Protein AF-A0A9D1DCJ6-F1 (afdb_monomer)

Nearest PDB structures (foldseek):
  7ek2-assembly1_A  TM=2.571E-01  e=1.426E+00  Malus domestica
  7ek3-assembly1_A  TM=2.585E-01  e=1.910E+00  Malus domestica

Secondary structure (DSSP, 8-state):
-----------------HHHHHHHHHHHHHHHHHHHHH-THHHHHHHHHHHHHHHHHTHHHHHHHHHHTTT-SSHHHHHHHHHHHHHHHHHHHHHHS-TTS---HHHHHHHHHHHHHHHHHHHHHHHHHHHHHTT-SS--HHHHHHHHHHHHHHHHHHHHHHHHHHHHHHHHHHHHS----------------------

Radius of gyration: 28.06 Å; Cα contacts (8 Å, |Δi|>4): 130; chains: 1; bounding box: 45×51×103 Å

Mean predicted aligned error: 12.62 Å

Foldseek 3Di:
DDDDDPPPPPDPPPPDDVVVVVVVVVVVVLVVLVVCLVPVLVVLLVLLLVLLCLLVVLLVLLVVLCVVQVVDPQSVVLNVLLNVLSVLLNVLSCQQDDPPDHGDVVSVVVSLVSLVSNLVSLVSNLVRSCVSCVPDPDDDPSSVVSNVSSVVSNVSSVVSVVSVVCSVPVSVVSNPDDSDDPPPPPPVPDDPPPPDPDD

Solvent-accessible surface area (backbone atoms only — not comparable to full-atom values): 11561 Å² total; per-residue (Å²): 141,79,87,83,82,79,80,77,79,76,74,77,79,78,77,90,41,73,67,57,51,54,52,50,50,53,51,49,52,52,52,49,53,54,50,39,58,76,37,59,68,54,56,31,50,50,41,47,51,51,30,34,48,56,53,60,73,42,41,65,35,42,51,50,45,42,66,76,46,73,85,51,89,52,41,62,57,27,51,52,50,36,54,54,36,42,54,47,31,54,55,26,48,55,60,15,59,40,90,97,52,76,68,36,62,69,37,42,52,50,24,52,52,36,50,52,51,34,46,50,29,45,50,52,34,50,57,53,52,52,61,70,50,68,84,52,91,72,86,58,78,42,50,62,52,33,53,52,48,45,53,50,39,45,50,36,50,50,52,25,50,50,43,57,73,41,44,74,59,54,44,59,55,47,65,70,57,85,80,72,77,83,68,77,74,82,72,78,88,63,84,82,80,81,79,75,91,76,135

Structure (mmCIF, N/CA/C/O backbone):
data_AF-A0A9D1DCJ6-F1
#
_entry.id   AF-A0A9D1DCJ6-F1
#
loop_
_atom_site.group_PDB
_atom_site.id
_atom_site.type_symbol
_atom_site.label_atom_id
_atom_site.label_alt_id
_atom_site.label_comp_id
_atom_site.label_asym_id
_atom_site.label_entity_id
_atom_site.label_seq_id
_atom_site.pdbx_PDB_ins_code
_atom_site.Cartn_x
_atom_site.Cartn_y
_atom_site.Cartn_z
_atom_site.occupancy
_atom_site.B_iso_or_equiv
_atom_site.auth_seq_id
_atom_site.auth_comp_id
_atom_site.auth_asym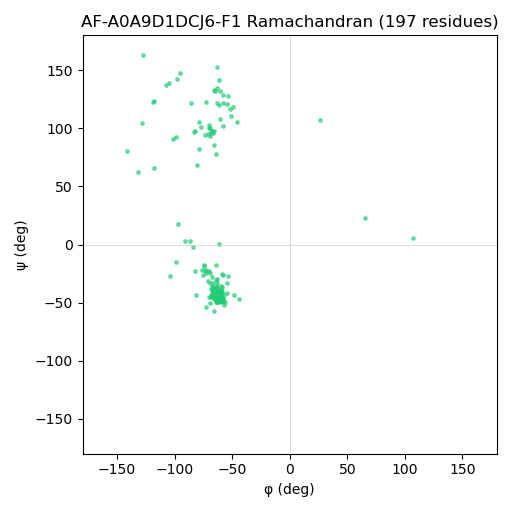_id
_atom_site.auth_atom_id
_atom_site.pdbx_PDB_model_num
ATOM 1 N N . MET A 1 1 ? 0.761 36.809 65.120 1.00 41.28 1 MET A N 1
ATOM 2 C CA . MET A 1 1 ? 1.089 36.575 63.700 1.00 41.28 1 MET A CA 1
ATOM 3 C C . MET A 1 1 ? 2.011 35.374 63.672 1.00 41.28 1 MET A C 1
ATOM 5 O O . MET A 1 1 ? 3.130 35.498 64.142 1.00 41.28 1 MET A O 1
ATOM 9 N N . SER A 1 2 ? 1.505 34.210 63.272 1.00 42.28 2 SER A N 1
ATOM 10 C CA . SER A 1 2 ? 2.273 32.966 63.168 1.00 42.28 2 SER A CA 1
ATOM 11 C C . SER A 1 2 ? 2.247 32.522 61.711 1.00 42.28 2 SER A C 1
ATOM 13 O O . SER A 1 2 ? 1.173 32.399 61.120 1.00 42.28 2 SER A O 1
ATOM 15 N N . GLU A 1 3 ? 3.436 32.382 61.142 1.00 43.59 3 GLU A N 1
ATOM 16 C CA . GLU A 1 3 ? 3.695 32.020 59.753 1.00 43.59 3 GLU A CA 1
ATOM 17 C C . GLU A 1 3 ? 3.223 30.588 59.480 1.00 43.59 3 GLU A C 1
ATOM 19 O O . GLU A 1 3 ? 3.458 29.676 60.269 1.00 43.59 3 GLU A O 1
ATOM 24 N N . ASN A 1 4 ? 2.504 30.407 58.373 1.00 48.50 4 ASN A N 1
ATOM 25 C CA . ASN A 1 4 ? 1.999 29.119 57.921 1.00 48.50 4 ASN A CA 1
ATOM 26 C C . ASN A 1 4 ? 2.968 28.615 56.841 1.00 48.50 4 ASN A C 1
ATOM 28 O O . ASN A 1 4 ? 2.864 29.002 55.674 1.00 48.50 4 ASN A O 1
ATOM 32 N N . GLU A 1 5 ? 3.962 27.826 57.245 1.00 49.97 5 GLU A N 1
ATOM 33 C CA . GLU A 1 5 ? 4.912 27.200 56.328 1.00 49.97 5 GLU A CA 1
ATOM 34 C C . GLU A 1 5 ? 4.198 26.114 55.512 1.00 49.97 5 GLU A C 1
ATOM 36 O O . GLU A 1 5 ? 3.910 25.014 55.979 1.00 49.97 5 GLU A O 1
ATOM 41 N N . ASN A 1 6 ? 3.889 26.442 54.259 1.00 49.47 6 ASN A N 1
ATOM 42 C CA . ASN A 1 6 ? 3.443 25.478 53.264 1.00 49.47 6 ASN A CA 1
ATOM 43 C C . ASN A 1 6 ? 4.642 24.596 52.883 1.00 49.47 6 ASN A C 1
ATOM 45 O O . ASN A 1 6 ? 5.454 24.960 52.031 1.00 49.47 6 ASN A O 1
ATOM 49 N N . ILE A 1 7 ? 4.759 23.438 53.531 1.00 53.25 7 ILE A N 1
ATOM 50 C CA . ILE A 1 7 ? 5.720 22.397 53.164 1.00 53.25 7 ILE A CA 1
ATOM 51 C C . ILE A 1 7 ? 5.287 21.833 51.806 1.00 53.25 7 ILE A C 1
ATOM 53 O O . ILE A 1 7 ? 4.399 20.985 51.706 1.00 53.25 7 ILE A O 1
ATOM 57 N N . VAL A 1 8 ? 5.912 22.325 50.738 1.00 55.31 8 VAL A N 1
ATOM 58 C CA . VAL A 1 8 ? 5.861 21.697 49.418 1.00 55.31 8 VAL A CA 1
ATOM 59 C C . VAL A 1 8 ? 6.658 20.400 49.521 1.00 55.31 8 VAL A C 1
ATOM 61 O O . VAL A 1 8 ? 7.886 20.404 49.516 1.00 55.31 8 VAL A O 1
ATOM 64 N N . ILE A 1 9 ? 5.950 19.281 49.667 1.00 57.53 9 ILE A N 1
ATOM 65 C CA . ILE A 1 9 ? 6.537 17.947 49.549 1.00 57.53 9 ILE A CA 1
ATOM 66 C C . ILE A 1 9 ? 6.900 17.764 48.072 1.00 57.53 9 ILE A C 1
ATOM 68 O O . ILE A 1 9 ? 6.058 17.390 47.255 1.00 57.53 9 ILE A O 1
ATOM 72 N N . ASP A 1 10 ? 8.146 18.076 47.721 1.00 54.53 10 ASP A N 1
ATOM 73 C CA . ASP A 1 10 ? 8.719 17.740 46.421 1.00 54.53 10 ASP A CA 1
ATOM 74 C C . ASP A 1 10 ? 8.692 16.212 46.263 1.00 54.53 10 ASP A C 1
ATOM 76 O O . ASP A 1 10 ? 9.432 15.480 46.928 1.00 54.53 10 ASP A O 1
ATOM 80 N N . GLU A 1 11 ? 7.812 15.704 45.394 1.00 57.59 11 GLU A N 1
ATOM 81 C CA . GLU A 1 11 ? 7.797 14.282 45.064 1.00 57.59 11 GLU A CA 1
ATOM 82 C C . GLU A 1 11 ? 9.178 13.877 44.518 1.00 57.59 11 GLU A C 1
ATOM 84 O O . GLU A 1 11 ? 9.689 14.504 43.579 1.00 57.59 11 GLU A O 1
ATOM 89 N N . PRO A 1 12 ? 9.811 12.812 45.046 1.00 54.09 12 PRO A N 1
ATOM 90 C CA . PRO A 1 12 ? 11.113 12.395 44.559 1.00 54.09 12 PRO A CA 1
ATOM 91 C C . PRO A 1 12 ? 10.993 12.012 43.082 1.00 54.09 12 PRO A C 1
ATOM 93 O O . PRO A 1 12 ? 10.250 11.093 42.724 1.00 54.09 12 PRO A O 1
ATOM 96 N N . LYS A 1 13 ? 11.746 12.711 42.218 1.00 56.94 13 LYS A N 1
ATOM 97 C CA . LYS A 1 13 ? 11.849 12.433 40.776 1.00 56.94 13 LYS A CA 1
ATOM 98 C C . LYS A 1 13 ? 12.048 10.930 40.571 1.00 56.94 13 LYS A C 1
ATOM 100 O O . LYS A 1 13 ? 13.127 10.399 40.839 1.00 56.94 13 LYS A O 1
ATOM 105 N N . LYS A 1 14 ? 10.991 10.238 40.121 1.00 58.75 14 LYS A N 1
ATOM 106 C CA . LYS A 1 14 ? 10.995 8.788 39.884 1.00 58.75 14 LYS A CA 1
ATOM 107 C C . LYS A 1 14 ? 12.195 8.432 39.014 1.00 58.75 14 LYS A C 1
ATOM 109 O O . LYS A 1 14 ? 12.225 8.762 37.830 1.00 58.75 14 LYS A O 1
ATOM 114 N N . LYS A 1 15 ? 13.179 7.745 39.603 1.00 58.56 15 LYS A N 1
ATOM 115 C CA . LYS A 1 15 ? 14.336 7.217 38.876 1.00 58.56 15 LYS A CA 1
ATOM 116 C C . LYS A 1 15 ? 13.818 6.349 37.727 1.00 58.56 15 LYS A C 1
ATOM 118 O O . LYS A 1 15 ? 13.064 5.397 37.943 1.00 58.56 15 LYS A O 1
ATOM 123 N N . PHE A 1 16 ? 14.189 6.711 36.502 1.00 60.06 16 PHE A N 1
ATOM 124 C CA . PHE A 1 16 ? 13.884 5.929 35.312 1.00 60.06 16 PHE A CA 1
ATOM 125 C C . PHE A 1 16 ? 14.647 4.606 35.402 1.00 60.06 16 PHE A C 1
ATOM 127 O O . PHE A 1 16 ? 15.840 4.529 35.129 1.00 60.06 16 PHE A O 1
ATOM 134 N N . THR A 1 17 ? 13.965 3.564 35.861 1.00 68.69 17 THR A N 1
ATOM 135 C CA . THR A 1 17 ? 14.485 2.201 35.889 1.00 68.69 17 THR A CA 1
ATOM 136 C C . THR A 1 17 ? 13.955 1.442 34.678 1.00 68.69 17 THR A C 1
ATOM 138 O O . THR A 1 17 ? 12.795 1.580 34.283 1.00 68.69 17 THR A O 1
ATOM 141 N N . TRP A 1 18 ? 14.791 0.588 34.091 1.00 70.19 18 TRP A N 1
ATOM 142 C CA . TRP A 1 18 ? 14.410 -0.293 32.979 1.00 70.19 18 TRP A CA 1
ATOM 143 C C . TRP A 1 18 ? 13.170 -1.159 33.284 1.00 70.19 18 TRP A C 1
ATOM 145 O O . TRP A 1 18 ? 12.403 -1.497 32.380 1.00 70.19 18 TRP A O 1
ATOM 155 N N . SER A 1 19 ? 12.918 -1.471 34.560 1.00 73.81 19 SER A N 1
ATOM 156 C CA . SER A 1 19 ? 11.702 -2.152 35.019 1.00 73.81 19 SER A CA 1
ATOM 157 C C . SER A 1 19 ? 10.438 -1.298 34.853 1.00 73.81 19 SER A C 1
ATOM 159 O O . SER A 1 19 ? 9.420 -1.816 34.390 1.00 73.81 19 SER A O 1
ATOM 161 N N . ASN A 1 20 ? 10.506 0.010 35.128 1.00 73.94 20 ASN A N 1
ATOM 162 C CA . ASN A 1 20 ? 9.408 0.956 34.901 1.00 73.94 20 ASN A CA 1
ATOM 163 C C . ASN A 1 20 ? 9.128 1.149 33.404 1.00 73.94 20 ASN A C 1
ATOM 165 O O . ASN A 1 20 ? 7.967 1.235 33.003 1.00 73.94 20 ASN A O 1
ATOM 169 N N . PHE A 1 21 ? 10.169 1.134 32.563 1.00 78.88 21 PHE A N 1
ATOM 170 C CA . PHE A 1 21 ? 10.009 1.155 31.107 1.00 78.88 21 PHE A CA 1
ATOM 171 C C . PHE A 1 21 ? 9.337 -0.124 30.586 1.00 78.88 21 PHE A C 1
ATOM 173 O O . PHE A 1 21 ? 8.362 -0.042 29.842 1.00 78.88 21 PHE A O 1
ATOM 180 N N . LYS A 1 22 ? 9.774 -1.312 31.031 1.00 80.25 22 LYS A N 1
ATOM 181 C CA . LYS A 1 22 ? 9.154 -2.598 30.652 1.00 80.25 22 LYS A CA 1
ATOM 182 C C . LYS A 1 22 ? 7.699 -2.699 31.125 1.00 80.25 22 LYS A C 1
ATOM 184 O O . LYS A 1 22 ? 6.844 -3.182 30.379 1.00 80.25 22 LYS A O 1
ATOM 189 N N . ALA A 1 23 ? 7.397 -2.216 32.331 1.00 77.44 23 ALA A N 1
ATOM 190 C CA . ALA A 1 23 ? 6.032 -2.136 32.849 1.00 77.44 23 ALA A CA 1
ATOM 191 C C . ALA A 1 23 ? 5.169 -1.148 32.041 1.00 77.44 23 ALA A C 1
ATOM 193 O O . ALA A 1 23 ? 4.039 -1.480 31.677 1.00 77.44 23 ALA A O 1
ATOM 194 N N . GLY A 1 24 ? 5.715 0.022 31.690 1.00 78.69 24 GLY A N 1
ATOM 195 C CA . GLY A 1 24 ? 5.063 1.015 30.833 1.00 78.69 24 GLY A CA 1
ATOM 196 C C . GLY A 1 24 ? 4.800 0.505 29.414 1.00 78.69 24 GLY A C 1
ATOM 197 O O . GLY A 1 24 ? 3.704 0.694 28.888 1.00 78.69 24 GLY A O 1
ATOM 198 N N . LEU A 1 25 ? 5.754 -0.220 28.824 1.00 82.88 25 LEU A N 1
ATOM 199 C CA . LEU A 1 25 ? 5.619 -0.860 27.515 1.00 82.88 25 LEU A CA 1
ATOM 200 C C . LEU A 1 25 ? 4.547 -1.960 27.543 1.00 82.88 25 LEU A C 1
ATOM 202 O O . LEU A 1 25 ? 3.680 -2.000 26.673 1.00 82.88 25 LEU A O 1
ATOM 206 N N . LYS A 1 26 ? 4.544 -2.821 28.573 1.00 81.06 26 LYS A N 1
ATOM 207 C CA . LYS A 1 26 ? 3.515 -3.860 28.770 1.00 81.06 26 LYS A CA 1
ATOM 208 C C . LYS A 1 26 ? 2.121 -3.244 28.897 1.00 81.06 26 LYS A C 1
ATOM 210 O O . LYS A 1 26 ? 1.164 -3.736 28.299 1.00 81.06 26 LYS A O 1
ATOM 215 N N . GLU A 1 27 ? 2.008 -2.151 29.644 1.00 80.88 27 GLU A N 1
ATOM 216 C CA . GLU A 1 27 ? 0.765 -1.398 29.797 1.00 80.88 27 GLU A CA 1
ATOM 217 C C . GLU A 1 27 ? 0.327 -0.736 28.483 1.00 80.88 27 GLU A C 1
ATOM 219 O O . GLU A 1 27 ? -0.858 -0.753 28.143 1.00 80.88 27 GLU A O 1
ATOM 224 N N . TRP A 1 28 ? 1.273 -0.205 27.708 1.00 83.38 28 TRP A N 1
ATOM 225 C CA . TRP A 1 28 ? 1.017 0.343 26.380 1.00 83.38 28 TRP A CA 1
ATOM 226 C C . TRP A 1 28 ? 0.506 -0.734 25.415 1.00 83.38 28 TRP A C 1
ATOM 228 O O . TRP A 1 28 ? -0.559 -0.553 24.826 1.00 83.38 28 TRP A O 1
ATOM 238 N N . PHE A 1 29 ? 1.166 -1.894 25.330 1.00 77.56 29 PHE A N 1
ATOM 239 C CA . PHE A 1 29 ? 0.709 -3.024 24.511 1.00 77.56 29 PHE A CA 1
ATOM 240 C C . PHE A 1 29 ? -0.671 -3.524 24.943 1.00 77.56 29 PHE A C 1
ATOM 242 O O . PHE A 1 29 ? -1.537 -3.756 24.099 1.00 77.56 29 PHE A O 1
ATOM 249 N N . ARG A 1 30 ? -0.932 -3.611 26.253 1.00 78.94 30 ARG A N 1
ATOM 250 C CA . ARG A 1 30 ? -2.260 -3.948 26.782 1.00 78.94 30 ARG A CA 1
ATOM 251 C C . ARG A 1 30 ? -3.321 -2.955 26.307 1.00 78.94 30 ARG A C 1
ATOM 253 O O . ARG A 1 30 ? -4.383 -3.374 25.847 1.00 78.94 30 ARG A O 1
ATOM 260 N N . LYS A 1 31 ? -3.040 -1.649 26.377 1.00 77.50 31 LYS A N 1
ATOM 261 C CA . LYS A 1 31 ? -3.942 -0.598 25.875 1.00 77.50 31 LYS A CA 1
ATOM 262 C C . LYS A 1 31 ? -4.153 -0.705 24.364 1.00 77.50 31 LYS A C 1
ATOM 264 O O . LYS A 1 31 ? -5.291 -0.546 23.923 1.00 77.50 31 LYS A O 1
ATOM 269 N N . GLN A 1 32 ? -3.115 -1.033 23.593 1.00 75.31 32 GLN A N 1
ATOM 270 C CA . GLN A 1 32 ? -3.244 -1.269 22.152 1.00 75.31 32 GLN A CA 1
ATOM 271 C C . GLN A 1 32 ? -4.147 -2.469 21.857 1.00 75.31 32 GLN A C 1
ATOM 273 O O . GLN A 1 32 ? -5.088 -2.324 21.081 1.00 75.31 32 GLN A O 1
ATOM 278 N N . ILE A 1 33 ? -3.962 -3.607 22.538 1.00 73.38 33 ILE A N 1
ATOM 279 C CA . ILE A 1 33 ? -4.820 -4.796 22.377 1.00 73.38 33 ILE A CA 1
ATOM 280 C C . ILE A 1 33 ? -6.275 -4.474 22.748 1.00 73.38 33 ILE A C 1
ATOM 282 O O . ILE A 1 33 ? -7.198 -4.850 22.027 1.00 73.38 33 ILE A O 1
ATOM 286 N N . VAL A 1 34 ? -6.510 -3.733 23.836 1.00 73.00 34 VAL A N 1
ATOM 287 C CA . VAL A 1 34 ? -7.866 -3.309 24.234 1.00 73.00 34 VAL A CA 1
ATOM 288 C C . VAL A 1 34 ? -8.489 -2.370 23.195 1.00 73.00 34 VAL A C 1
ATOM 290 O O . VAL A 1 34 ? -9.678 -2.493 22.892 1.00 73.00 34 VAL A O 1
ATOM 293 N N . ASN A 1 35 ? -7.712 -1.448 22.622 1.00 73.31 35 ASN A N 1
ATOM 294 C CA . ASN A 1 35 ? -8.182 -0.564 21.556 1.00 73.31 35 ASN A CA 1
ATOM 295 C C . ASN A 1 35 ? -8.500 -1.353 20.273 1.00 73.31 35 ASN A C 1
ATOM 297 O O . ASN A 1 35 ? -9.538 -1.123 19.652 1.00 73.31 35 ASN A O 1
ATOM 301 N N . LEU A 1 36 ? -7.667 -2.341 19.938 1.00 70.06 36 LEU A N 1
ATOM 302 C CA . LEU A 1 36 ? -7.854 -3.247 18.805 1.00 70.06 36 LEU A CA 1
ATOM 303 C C . LEU A 1 36 ? -9.108 -4.111 18.961 1.00 70.06 36 LEU A C 1
ATOM 305 O O . LEU A 1 36 ? -9.898 -4.238 18.029 1.00 70.06 36 LEU A O 1
ATOM 309 N N . LYS A 1 37 ? -9.356 -4.618 20.175 1.00 66.06 37 LYS A N 1
ATOM 310 C CA . LYS A 1 37 ? -10.580 -5.347 20.538 1.00 66.06 37 LYS A CA 1
ATOM 311 C C . LYS A 1 37 ? -11.830 -4.486 20.351 1.00 66.06 37 LYS A C 1
ATOM 313 O O . LYS A 1 37 ? -12.862 -4.972 19.896 1.00 66.06 37 LYS A O 1
ATOM 318 N N . ARG A 1 38 ? -11.742 -3.197 20.694 1.00 69.25 38 ARG A N 1
ATOM 319 C CA . ARG A 1 38 ? -12.843 -2.233 20.530 1.00 69.25 38 ARG A CA 1
ATOM 320 C C . ARG A 1 38 ? -13.039 -1.803 19.071 1.00 69.25 38 ARG A C 1
ATOM 322 O O . ARG A 1 38 ? -14.151 -1.410 18.721 1.00 69.25 38 ARG A O 1
ATOM 329 N N . ARG A 1 39 ? -11.995 -1.849 18.233 1.00 70.94 39 ARG A N 1
ATOM 330 C CA . ARG A 1 39 ? -12.009 -1.431 16.818 1.00 70.94 39 ARG A CA 1
ATOM 331 C C . ARG A 1 39 ? -11.161 -2.362 15.939 1.00 70.94 39 ARG A C 1
ATOM 333 O O . ARG A 1 39 ? -10.040 -2.003 15.574 1.00 70.94 39 ARG A O 1
ATOM 340 N N . PRO A 1 40 ? -11.710 -3.524 15.539 1.00 74.88 40 PRO A N 1
ATOM 341 C CA . PRO A 1 40 ? -11.023 -4.473 14.660 1.00 74.88 40 PRO A CA 1
ATOM 342 C C . PRO A 1 40 ? -10.610 -3.860 13.310 1.00 74.88 40 PRO A C 1
ATOM 344 O O . PRO A 1 40 ? -9.624 -4.286 12.714 1.00 74.88 40 PRO A O 1
ATOM 347 N N . SER A 1 41 ? -11.315 -2.825 12.843 1.00 78.94 41 SER A N 1
ATOM 348 C CA . SER A 1 41 ? -11.002 -2.097 11.608 1.00 78.94 41 SER A CA 1
ATOM 349 C C . SER A 1 41 ? -9.660 -1.357 11.640 1.00 78.94 41 SER A C 1
ATOM 351 O O . SER A 1 41 ? -9.145 -1.003 10.585 1.00 78.94 41 SER A O 1
ATOM 353 N N . ASN A 1 42 ? -9.065 -1.117 12.812 1.00 82.44 42 ASN A N 1
ATOM 354 C CA . ASN A 1 42 ? -7.778 -0.423 12.898 1.00 82.44 42 ASN A CA 1
ATOM 355 C C . ASN A 1 42 ? -6.611 -1.266 12.354 1.00 82.44 42 ASN A C 1
ATOM 357 O O . ASN A 1 42 ? -5.614 -0.685 11.943 1.00 82.44 42 ASN A O 1
ATOM 361 N N . ILE A 1 43 ? -6.726 -2.603 12.335 1.00 84.50 43 ILE A N 1
ATOM 362 C CA . ILE A 1 43 ? -5.668 -3.486 11.810 1.00 84.50 43 ILE A CA 1
ATOM 363 C C . ILE A 1 43 ? -5.506 -3.255 10.309 1.00 84.50 43 ILE A C 1
ATOM 365 O O . ILE A 1 43 ? -4.434 -2.864 9.864 1.00 84.50 43 ILE A O 1
ATOM 369 N N . ALA A 1 44 ? -6.586 -3.432 9.542 1.00 87.25 44 ALA A N 1
ATOM 370 C CA . ALA A 1 44 ? -6.563 -3.204 8.100 1.00 87.25 44 ALA A CA 1
ATOM 371 C C . ALA A 1 44 ? -6.182 -1.753 7.762 1.00 87.25 44 ALA A C 1
ATOM 373 O O . ALA A 1 44 ? -5.427 -1.525 6.828 1.00 87.25 44 ALA A O 1
ATOM 374 N N . PHE A 1 45 ? -6.609 -0.775 8.570 1.00 89.06 45 PHE A N 1
ATOM 375 C CA . PHE A 1 45 ? -6.195 0.616 8.376 1.00 89.06 45 PHE A CA 1
ATOM 376 C C . PHE A 1 45 ? -4.685 0.820 8.524 1.00 89.06 45 PHE A C 1
ATOM 378 O O . PHE A 1 45 ? -4.084 1.547 7.742 1.00 89.06 45 PHE A O 1
ATOM 385 N N . LEU A 1 46 ? -4.065 0.182 9.520 1.00 89.31 46 LEU A N 1
ATOM 386 C CA . LEU A 1 46 ? -2.624 0.274 9.731 1.00 89.31 46 LEU A CA 1
ATOM 387 C C . LEU A 1 46 ? -1.859 -0.346 8.559 1.00 89.31 46 LEU A C 1
ATOM 389 O O . LEU A 1 46 ? -0.897 0.252 8.093 1.00 89.31 46 LEU A O 1
ATOM 393 N N . PHE A 1 47 ? -2.311 -1.495 8.052 1.00 90.75 47 PHE A N 1
ATOM 394 C CA . PHE A 1 47 ? -1.720 -2.104 6.859 1.00 90.75 47 PHE A CA 1
ATOM 395 C C . PHE A 1 47 ? -1.874 -1.219 5.620 1.00 90.75 47 PHE A C 1
ATOM 397 O O . PHE A 1 47 ? -0.905 -1.057 4.886 1.00 90.75 47 PHE A O 1
ATOM 404 N N . LEU A 1 48 ? -3.033 -0.577 5.442 1.00 91.81 48 LEU A N 1
ATOM 405 C CA . LEU A 1 48 ? -3.242 0.387 4.362 1.00 91.81 48 LEU A CA 1
ATOM 406 C C . LEU A 1 48 ? -2.269 1.573 4.475 1.00 91.81 48 LEU A C 1
ATOM 408 O O . LEU A 1 48 ? -1.644 1.932 3.488 1.00 91.81 48 LEU A O 1
ATOM 412 N N . ILE A 1 49 ? -2.073 2.130 5.678 1.00 92.94 49 ILE A N 1
ATOM 413 C CA . ILE A 1 49 ? -1.089 3.203 5.921 1.00 92.94 49 ILE A CA 1
ATOM 414 C C . ILE A 1 49 ? 0.323 2.746 5.559 1.00 92.94 49 ILE A C 1
ATOM 416 O O . ILE A 1 49 ? 1.037 3.467 4.867 1.00 92.94 49 ILE A O 1
ATOM 420 N N . VAL A 1 50 ? 0.737 1.571 6.036 1.00 93.62 50 VAL A N 1
ATOM 421 C CA . VAL A 1 50 ? 2.078 1.039 5.764 1.00 93.62 50 VAL A CA 1
ATOM 422 C C . VAL A 1 50 ? 2.268 0.805 4.264 1.00 93.62 50 VAL A C 1
ATOM 424 O O . VAL A 1 50 ? 3.295 1.211 3.731 1.00 93.62 50 VAL A O 1
ATOM 427 N N . SER A 1 51 ? 1.265 0.247 3.578 1.00 93.12 51 SER A N 1
ATOM 428 C CA . SER A 1 51 ? 1.261 0.069 2.120 1.00 93.12 51 SER A CA 1
ATOM 429 C C . SER A 1 51 ? 1.459 1.402 1.396 1.00 93.12 51 SER A C 1
ATOM 431 O O . SER A 1 51 ? 2.393 1.540 0.606 1.00 93.12 51 SER A O 1
ATOM 433 N N . SER A 1 52 ? 0.649 2.413 1.729 1.00 92.44 52 SER A N 1
ATOM 434 C CA . SER A 1 52 ? 0.747 3.743 1.122 1.00 92.44 52 SER A CA 1
ATOM 435 C C . SER A 1 52 ? 2.100 4.405 1.398 1.00 92.44 52 SER A C 1
ATOM 437 O O . SER A 1 52 ? 2.652 5.059 0.519 1.00 92.44 52 SER A O 1
ATOM 439 N N . LEU A 1 53 ? 2.660 4.245 2.603 1.00 93.88 53 LEU A N 1
ATOM 440 C CA . LEU A 1 53 ? 3.972 4.802 2.945 1.00 93.88 53 LEU A CA 1
ATOM 441 C C . LEU A 1 53 ? 5.103 4.138 2.164 1.00 93.88 53 LEU A C 1
ATOM 443 O O . LEU A 1 53 ? 5.974 4.852 1.678 1.00 93.88 53 LEU A O 1
ATOM 447 N N . ILE A 1 54 ? 5.088 2.809 2.025 1.00 92.75 54 ILE A N 1
ATOM 448 C CA . ILE A 1 54 ? 6.076 2.084 1.211 1.00 92.75 54 ILE A CA 1
ATOM 449 C C . ILE A 1 54 ? 6.063 2.637 -0.215 1.00 92.75 54 ILE A C 1
ATOM 451 O O . ILE A 1 54 ? 7.108 3.024 -0.728 1.00 92.75 54 ILE A O 1
ATOM 455 N N . TYR A 1 55 ? 4.878 2.761 -0.814 1.00 92.12 55 TYR A N 1
ATOM 456 C CA . TYR A 1 55 ? 4.745 3.275 -2.174 1.00 92.12 55 TYR A CA 1
ATOM 457 C C . TYR A 1 55 ? 5.241 4.725 -2.300 1.00 92.12 55 TYR A C 1
ATOM 459 O O . TYR A 1 55 ? 6.053 5.034 -3.169 1.00 92.12 55 TYR A O 1
ATOM 467 N N . ILE A 1 56 ? 4.810 5.617 -1.397 1.00 92.69 56 ILE A N 1
ATOM 468 C CA . ILE A 1 56 ? 5.176 7.042 -1.432 1.00 92.69 56 ILE A CA 1
ATOM 469 C C . ILE A 1 56 ? 6.678 7.251 -1.208 1.00 92.69 56 ILE A C 1
ATOM 471 O O . ILE A 1 56 ? 7.294 8.058 -1.900 1.00 92.69 56 ILE A O 1
ATOM 475 N N . LEU A 1 57 ? 7.289 6.536 -0.262 1.00 94.12 57 LEU A N 1
ATOM 476 C CA . LEU A 1 57 ? 8.724 6.661 0.009 1.00 94.12 57 LEU A CA 1
ATOM 477 C C . LEU A 1 57 ? 9.576 6.127 -1.151 1.00 94.12 57 LEU A C 1
ATOM 479 O O . LEU A 1 57 ? 10.678 6.620 -1.383 1.00 94.12 57 LEU A O 1
ATOM 483 N N . SER A 1 58 ? 9.049 5.172 -1.913 1.00 93.38 58 SER A N 1
ATOM 484 C CA . SER A 1 58 ? 9.711 4.589 -3.080 1.00 93.38 58 SER A CA 1
ATOM 485 C C . SER A 1 58 ? 9.401 5.299 -4.404 1.00 93.38 58 SER A C 1
ATOM 487 O O . SER A 1 58 ? 9.929 4.898 -5.445 1.00 93.38 58 SER A O 1
ATOM 489 N N . LEU A 1 59 ? 8.628 6.394 -4.384 1.00 92.75 59 LEU A N 1
ATOM 490 C CA . LEU A 1 59 ? 8.296 7.182 -5.580 1.00 92.75 59 LEU A CA 1
ATOM 491 C C . LEU A 1 59 ? 9.525 7.652 -6.356 1.00 92.75 59 LEU A C 1
ATOM 493 O O . LEU A 1 59 ? 9.464 7.734 -7.580 1.00 92.75 59 LEU A O 1
ATOM 497 N N . GLY A 1 60 ? 10.635 7.948 -5.673 1.00 93.06 60 GLY A N 1
ATOM 498 C CA . GLY A 1 60 ? 11.877 8.362 -6.330 1.00 93.06 60 GLY A CA 1
ATOM 499 C C . GLY A 1 60 ? 12.414 7.288 -7.277 1.00 93.06 60 GLY A C 1
ATOM 500 O O . GLY A 1 60 ? 12.707 7.581 -8.434 1.00 93.06 60 GLY A O 1
ATOM 501 N N . SER A 1 61 ? 12.473 6.035 -6.815 1.00 91.69 61 SER A N 1
ATOM 502 C CA . SER A 1 61 ? 12.932 4.901 -7.626 1.00 91.69 61 SER A CA 1
ATOM 503 C C . SER A 1 61 ? 11.964 4.593 -8.768 1.00 91.69 61 SER A C 1
ATOM 505 O O . SER A 1 61 ? 12.407 4.414 -9.899 1.00 91.69 61 SER A O 1
ATOM 507 N N . ILE A 1 62 ? 10.653 4.617 -8.499 1.00 92.56 62 ILE A N 1
ATOM 508 C CA . ILE A 1 62 ? 9.624 4.407 -9.531 1.00 92.56 62 ILE A CA 1
ATOM 509 C C . ILE A 1 62 ? 9.717 5.499 -10.609 1.00 92.56 62 ILE A C 1
ATOM 511 O O . ILE A 1 62 ? 9.738 5.195 -11.798 1.00 92.56 62 ILE A O 1
ATOM 515 N N . SER A 1 63 ? 9.854 6.767 -10.214 1.00 92.50 63 SER A N 1
ATOM 516 C CA . SER A 1 63 ? 9.963 7.893 -11.154 1.00 92.50 63 SER A CA 1
ATOM 517 C C . SER A 1 63 ? 11.220 7.803 -12.022 1.00 92.50 63 SER A C 1
ATOM 519 O O . SER A 1 63 ? 11.160 8.086 -13.217 1.00 92.50 63 SER A O 1
ATOM 521 N N . GLN A 1 64 ? 12.353 7.373 -11.453 1.00 91.69 64 GLN A N 1
ATOM 522 C CA . GLN A 1 64 ? 13.572 7.127 -12.230 1.00 91.69 64 GLN A CA 1
ATOM 523 C C . GLN A 1 64 ? 13.390 5.979 -13.227 1.00 91.69 64 GLN A C 1
ATOM 525 O O . GLN A 1 64 ? 13.817 6.107 -14.371 1.00 91.69 64 GLN A O 1
ATOM 530 N N . SER A 1 65 ? 12.701 4.902 -12.838 1.00 89.25 65 SER A N 1
ATOM 531 C CA . SER A 1 65 ? 12.351 3.799 -13.742 1.00 89.25 65 SER A CA 1
ATOM 532 C C . SER A 1 65 ? 11.510 4.273 -14.925 1.00 89.25 65 SER A C 1
ATOM 534 O O . SER A 1 65 ? 11.874 3.987 -16.066 1.00 89.25 65 SER A O 1
ATOM 536 N N . VAL A 1 66 ? 10.468 5.074 -14.675 1.00 90.31 66 VAL A N 1
ATOM 537 C CA . VAL A 1 66 ? 9.640 5.693 -15.728 1.00 90.31 66 VAL A CA 1
ATOM 538 C C . VAL A 1 66 ? 10.488 6.566 -16.659 1.00 90.31 66 VAL A C 1
ATOM 540 O O . VAL A 1 66 ? 10.401 6.433 -17.876 1.00 90.31 66 VAL A O 1
ATOM 543 N N . TYR A 1 67 ? 11.351 7.424 -16.108 1.00 88.88 67 TYR A N 1
ATOM 544 C CA . TYR A 1 67 ? 12.204 8.309 -16.908 1.00 88.88 67 TYR A CA 1
ATOM 545 C C . TYR A 1 67 ? 13.254 7.546 -17.734 1.00 88.88 67 TYR A C 1
ATOM 547 O O . TYR A 1 67 ? 13.538 7.908 -18.871 1.00 88.88 67 TYR A O 1
ATOM 555 N N . SER A 1 68 ? 13.827 6.475 -17.181 1.00 85.19 68 SER A N 1
ATOM 556 C CA . SER A 1 68 ? 14.832 5.654 -17.871 1.00 85.19 68 SER A CA 1
ATOM 557 C C . SER A 1 68 ? 14.251 4.830 -19.022 1.00 85.19 68 SER A C 1
ATOM 559 O O . SER A 1 68 ? 14.974 4.437 -19.935 1.00 85.19 68 SER A O 1
ATOM 561 N N . ARG A 1 69 ? 12.941 4.564 -18.983 1.00 82.50 69 ARG A N 1
ATOM 562 C CA . ARG A 1 69 ? 12.221 3.722 -19.939 1.00 82.50 69 ARG A CA 1
ATOM 563 C C . ARG A 1 69 ? 10.952 4.423 -20.419 1.00 82.50 69 ARG A C 1
ATOM 565 O O . ARG A 1 69 ? 9.850 3.910 -20.283 1.00 82.50 69 ARG A O 1
ATOM 572 N N . LEU A 1 70 ? 11.139 5.571 -21.072 1.00 71.56 70 LEU A N 1
ATOM 573 C CA . LEU A 1 70 ? 10.078 6.387 -21.690 1.00 71.56 70 LEU A CA 1
ATOM 574 C C . LEU A 1 70 ? 9.279 5.686 -22.809 1.00 71.56 70 LEU A C 1
ATOM 576 O O . LEU A 1 70 ? 8.404 6.305 -23.401 1.00 71.56 70 LEU A O 1
ATOM 580 N N . GLY A 1 71 ? 9.582 4.424 -23.123 1.00 69.31 71 GLY A N 1
ATOM 581 C CA . GLY A 1 71 ? 8.845 3.625 -24.103 1.00 69.31 71 GLY A CA 1
ATOM 582 C C . GLY A 1 71 ? 7.599 2.929 -23.550 1.00 69.31 71 GLY A C 1
ATOM 583 O O . GLY A 1 71 ? 6.940 2.236 -24.312 1.00 69.31 71 GLY A O 1
ATOM 584 N N . GLY A 1 72 ? 7.306 3.063 -22.251 1.00 73.94 72 GLY A N 1
ATOM 585 C CA . GLY A 1 72 ? 6.080 2.534 -21.655 1.00 73.94 72 GLY A CA 1
ATOM 586 C C . GLY A 1 72 ? 4.914 3.514 -21.783 1.00 73.94 72 GLY A C 1
ATOM 587 O O . GLY A 1 72 ? 4.990 4.634 -21.272 1.00 73.94 72 GLY A O 1
ATOM 588 N N . ASP A 1 73 ? 3.828 3.080 -22.415 1.00 81.81 73 ASP A N 1
ATOM 589 C CA . ASP A 1 73 ? 2.606 3.865 -22.610 1.00 81.81 73 ASP A CA 1
ATOM 590 C C . ASP A 1 73 ? 1.836 4.049 -21.291 1.00 81.81 73 ASP A C 1
ATOM 592 O O . ASP A 1 73 ? 1.184 5.077 -21.078 1.00 81.81 73 ASP A O 1
ATOM 596 N N . TRP A 1 74 ? 1.915 3.072 -20.376 1.00 85.44 74 TRP A N 1
ATOM 597 C CA . TRP A 1 74 ? 1.088 3.051 -19.165 1.00 85.44 74 TRP A CA 1
ATOM 598 C C . TRP A 1 74 ? 1.842 3.448 -17.899 1.00 85.44 74 TRP A C 1
ATOM 600 O O . TRP A 1 74 ? 1.221 4.019 -17.000 1.00 85.44 74 TRP A O 1
ATOM 610 N N . MET A 1 75 ? 3.161 3.240 -17.842 1.00 88.75 75 MET A N 1
ATOM 611 C CA . MET A 1 75 ? 4.000 3.448 -16.650 1.00 88.75 75 MET A CA 1
ATOM 612 C C . MET A 1 75 ? 3.793 4.799 -15.933 1.00 88.75 75 MET A C 1
ATOM 614 O O . MET A 1 75 ? 3.728 4.867 -14.697 1.00 88.75 75 MET A O 1
ATOM 618 N N . GLY A 1 76 ? 3.686 5.896 -16.689 1.00 90.06 76 GLY A N 1
ATOM 619 C CA . GLY A 1 76 ? 3.468 7.232 -16.123 1.00 90.06 76 GLY A CA 1
ATOM 620 C C . GLY A 1 76 ? 2.078 7.387 -15.499 1.00 90.06 76 GLY A C 1
ATOM 621 O O . GLY A 1 76 ? 1.941 7.864 -14.368 1.00 90.06 76 GLY A O 1
ATOM 622 N N . ILE A 1 77 ? 1.044 6.927 -16.209 1.00 91.19 77 ILE A N 1
ATOM 623 C CA . ILE A 1 77 ? -0.351 6.998 -15.759 1.00 91.19 77 ILE A CA 1
ATOM 624 C C . ILE A 1 77 ? -0.572 6.068 -14.566 1.00 91.19 77 ILE A C 1
ATOM 626 O O . ILE A 1 77 ? -1.175 6.491 -13.580 1.00 91.19 77 ILE A O 1
ATOM 630 N N . SER A 1 78 ? -0.053 4.840 -14.600 1.00 93.25 78 SER A N 1
ATOM 631 C CA . SER A 1 78 ? -0.155 3.903 -13.478 1.00 93.25 78 SER A CA 1
ATOM 632 C C . SER A 1 78 ? 0.508 4.465 -12.224 1.00 93.25 78 SER A C 1
ATOM 634 O O . SER A 1 78 ? -0.089 4.404 -11.151 1.00 93.25 78 SER A O 1
ATOM 636 N N . THR A 1 79 ? 1.677 5.109 -12.355 1.00 92.88 79 THR A N 1
ATOM 637 C CA . THR A 1 79 ? 2.347 5.749 -11.212 1.00 92.88 79 THR A CA 1
ATOM 638 C C . THR A 1 79 ? 1.473 6.844 -10.609 1.00 92.88 79 THR A C 1
ATOM 640 O O . THR A 1 79 ? 1.246 6.854 -9.399 1.00 92.88 79 THR A O 1
ATOM 643 N N . PHE A 1 80 ? 0.933 7.731 -11.451 1.00 93.75 80 PHE A N 1
ATOM 644 C CA . PHE A 1 80 ? 0.052 8.817 -11.024 1.00 93.75 80 PHE A CA 1
ATOM 645 C C . PHE A 1 80 ? -1.218 8.304 -10.331 1.00 93.75 80 PHE A C 1
ATOM 647 O O . PHE A 1 80 ? -1.568 8.770 -9.241 1.00 93.75 80 PHE A O 1
ATOM 654 N N . VAL A 1 81 ? -1.893 7.324 -10.939 1.00 94.94 81 VAL A N 1
ATOM 655 C CA . VAL A 1 81 ? -3.117 6.718 -10.403 1.00 94.94 81 VAL A CA 1
ATOM 656 C C . VAL A 1 81 ? -2.823 6.038 -9.064 1.00 94.94 81 VAL A C 1
ATOM 658 O O . VAL A 1 81 ? -3.515 6.320 -8.085 1.00 94.94 81 VAL A O 1
ATOM 661 N N . CYS A 1 82 ? -1.774 5.220 -8.963 1.00 94.75 82 CYS A N 1
ATOM 662 C CA . CYS A 1 82 ? -1.417 4.560 -7.706 1.00 94.75 82 CYS A CA 1
ATOM 663 C C . CYS A 1 82 ? -1.094 5.558 -6.589 1.00 94.75 82 CYS A C 1
ATOM 665 O O . CYS A 1 82 ? -1.567 5.377 -5.465 1.00 94.75 82 CYS A O 1
ATOM 667 N N . THR A 1 83 ? -0.386 6.656 -6.870 1.00 94.81 83 THR A N 1
ATOM 668 C CA . THR A 1 83 ? -0.134 7.704 -5.865 1.00 94.81 83 THR A CA 1
ATOM 669 C C . THR A 1 83 ? -1.427 8.374 -5.404 1.00 94.81 83 THR A C 1
ATOM 671 O O . THR A 1 83 ? -1.664 8.509 -4.199 1.00 94.81 83 THR A O 1
ATOM 674 N N . LEU A 1 84 ? -2.286 8.774 -6.348 1.00 95.62 84 LEU A N 1
ATOM 675 C CA . LEU A 1 84 ? -3.552 9.442 -6.046 1.00 95.62 84 LEU A CA 1
ATOM 676 C C . LEU A 1 84 ? -4.451 8.550 -5.182 1.00 95.62 84 LEU A C 1
ATOM 678 O O . LEU A 1 84 ? -4.948 8.976 -4.133 1.00 95.62 84 LEU A O 1
ATOM 682 N N . PHE A 1 85 ? -4.629 7.295 -5.592 1.00 95.31 85 PHE A N 1
ATOM 683 C CA . PHE A 1 85 ? -5.475 6.348 -4.879 1.00 95.31 85 PHE A CA 1
ATOM 684 C C . PHE A 1 85 ? -4.840 5.842 -3.576 1.00 95.31 85 PHE A C 1
ATOM 686 O O . PHE A 1 85 ? -5.580 5.505 -2.647 1.00 95.31 85 PHE A O 1
ATOM 693 N N . SER A 1 86 ? -3.513 5.893 -3.424 1.00 93.44 86 SER A N 1
ATOM 694 C CA . SER A 1 86 ? -2.830 5.587 -2.156 1.00 93.44 86 SER A CA 1
ATOM 695 C C . SER A 1 86 ? -3.188 6.580 -1.055 1.00 93.44 86 SER A C 1
ATOM 697 O O . SER A 1 86 ? -3.350 6.183 0.098 1.00 93.44 86 SER A O 1
ATOM 699 N N . VAL A 1 87 ? -3.357 7.862 -1.392 1.00 93.00 87 VAL A N 1
ATOM 700 C CA . VAL A 1 87 ? -3.808 8.888 -0.437 1.00 93.00 87 VAL A CA 1
ATOM 701 C C . VAL A 1 87 ? -5.329 8.851 -0.282 1.00 93.00 87 VAL A C 1
ATOM 703 O O . VAL A 1 87 ? -5.847 8.900 0.837 1.00 93.00 87 VAL A O 1
ATOM 706 N N . LEU A 1 88 ? -6.064 8.724 -1.392 1.00 94.19 88 LEU A N 1
ATOM 707 C CA . LEU A 1 88 ? -7.527 8.723 -1.378 1.00 94.19 88 LEU A CA 1
ATOM 708 C C . LEU A 1 88 ? -8.095 7.535 -0.590 1.00 94.19 88 LEU A C 1
ATOM 710 O O . LEU A 1 88 ? -9.031 7.713 0.189 1.00 94.19 88 LEU A O 1
ATOM 714 N N . SER A 1 89 ? -7.515 6.342 -0.741 1.00 92.50 89 SER A N 1
ATOM 715 C CA . SER A 1 89 ? -7.935 5.139 -0.013 1.00 92.50 89 SER A CA 1
ATOM 716 C C . SER A 1 89 ? -7.834 5.315 1.506 1.00 92.50 89 SER A C 1
ATOM 718 O O . SER A 1 89 ? -8.743 4.891 2.219 1.00 92.50 89 SER A O 1
ATOM 720 N N . LEU A 1 90 ? -6.824 6.029 2.017 1.00 92.31 90 LEU A N 1
ATOM 721 C CA . LEU A 1 90 ? -6.711 6.348 3.447 1.00 92.31 90 LEU A CA 1
ATOM 722 C C . LEU A 1 90 ? -7.884 7.208 3.926 1.00 92.31 90 LEU A C 1
ATOM 724 O O . LEU A 1 90 ? -8.519 6.901 4.941 1.00 92.31 90 LEU A O 1
ATOM 728 N N . VAL A 1 91 ? -8.208 8.261 3.173 1.00 92.50 91 VAL A N 1
ATOM 729 C CA . VAL A 1 91 ? -9.319 9.168 3.490 1.00 92.50 91 VAL A CA 1
ATOM 730 C C . VAL A 1 91 ? -10.660 8.433 3.403 1.00 92.50 91 VAL A C 1
ATOM 732 O O . VAL A 1 91 ? -11.504 8.562 4.297 1.00 92.50 91 VAL A O 1
ATOM 735 N N . LEU A 1 92 ? -10.851 7.607 2.371 1.00 92.38 92 LEU A N 1
ATOM 736 C CA . LEU A 1 92 ? -12.040 6.771 2.199 1.00 92.38 92 LEU A CA 1
ATOM 737 C C . LEU A 1 92 ? -12.183 5.755 3.333 1.00 92.38 92 LEU A C 1
ATOM 739 O O . LEU A 1 92 ? -13.288 5.565 3.849 1.00 92.38 92 LEU A O 1
ATOM 743 N N . TYR A 1 93 ? -11.091 5.144 3.786 1.00 90.44 93 TYR A N 1
ATOM 744 C CA . TYR A 1 93 ? -11.120 4.208 4.904 1.00 90.44 93 TYR A CA 1
ATOM 745 C C . TYR A 1 93 ? -11.517 4.908 6.211 1.00 90.44 93 TYR A C 1
ATOM 747 O O . TYR A 1 93 ? -12.411 4.444 6.927 1.00 90.44 93 TYR A O 1
ATOM 755 N N . MET A 1 94 ? -10.921 6.069 6.508 1.00 88.69 94 MET A N 1
ATOM 756 C CA . MET A 1 94 ? -11.282 6.869 7.686 1.00 88.69 94 MET A CA 1
ATOM 757 C C . MET A 1 94 ? -12.760 7.277 7.671 1.00 88.69 94 MET A C 1
ATOM 759 O O . MET A 1 94 ? -13.440 7.214 8.701 1.00 88.69 94 MET A O 1
ATOM 763 N N . ASN A 1 95 ? -13.276 7.641 6.496 1.00 89.38 95 ASN A N 1
ATOM 764 C CA . ASN A 1 95 ? -14.676 8.011 6.307 1.00 89.38 95 ASN A CA 1
ATOM 765 C C . ASN A 1 95 ? 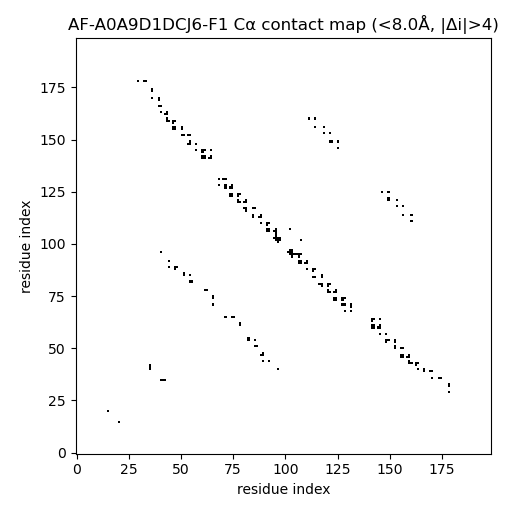-15.640 6.817 6.376 1.00 89.38 95 ASN A C 1
ATOM 767 O O . ASN A 1 95 ? -16.806 7.000 6.741 1.00 89.38 95 ASN A O 1
ATOM 771 N N . SER A 1 96 ? -15.163 5.604 6.088 1.00 87.81 96 SER A N 1
ATOM 772 C CA . SER A 1 96 ? -15.949 4.366 6.157 1.00 87.81 96 SER A CA 1
ATOM 773 C C . SER A 1 96 ? -16.307 3.978 7.589 1.00 87.81 96 SER A C 1
ATOM 775 O O . SER A 1 96 ? -17.405 3.467 7.830 1.00 87.81 96 SER A O 1
ATOM 777 N N . PHE A 1 97 ? -15.430 4.281 8.553 1.00 85.56 97 PHE A N 1
ATOM 778 C CA . PHE A 1 97 ? -15.583 3.919 9.969 1.00 85.56 97 PHE A CA 1
ATOM 779 C C . PHE A 1 97 ? -15.664 5.150 10.898 1.00 85.56 97 PHE A C 1
ATOM 781 O O . PHE A 1 97 ? -14.788 5.363 11.746 1.00 85.56 97 PHE A O 1
ATOM 788 N N . PRO A 1 98 ? -16.730 5.968 10.798 1.00 80.12 98 PRO A N 1
ATOM 789 C CA . PRO A 1 98 ? -16.906 7.142 11.648 1.00 80.12 98 PRO A CA 1
ATOM 790 C C . PRO A 1 98 ? -16.995 6.773 13.138 1.00 80.12 98 PRO A C 1
ATOM 792 O O . PRO A 1 98 ? -17.626 5.789 13.533 1.00 80.12 98 PRO A O 1
ATOM 795 N N . LYS A 1 99 ? -16.395 7.599 14.010 1.00 76.75 99 LYS A N 1
ATOM 796 C CA . LYS A 1 99 ? -16.452 7.381 15.466 1.00 76.75 99 LYS A CA 1
ATOM 797 C C . LYS A 1 99 ? -17.917 7.363 15.925 1.00 76.75 99 LYS A C 1
ATOM 799 O O . LYS A 1 99 ? -18.614 8.362 15.787 1.00 76.75 99 LYS A O 1
ATOM 804 N N . ARG A 1 100 ? -18.339 6.254 16.548 1.00 71.38 100 ARG A N 1
ATOM 805 C CA . ARG A 1 100 ? -19.660 6.096 17.194 1.00 71.38 100 ARG A CA 1
ATOM 806 C C . ARG A 1 100 ? -20.859 6.135 16.226 1.00 71.38 100 ARG A C 1
ATOM 808 O O . ARG A 1 100 ? -21.968 6.426 16.655 1.00 71.38 100 ARG A O 1
ATOM 815 N N . LYS A 1 101 ? -20.656 5.838 14.938 1.00 80.31 101 LYS A N 1
ATOM 816 C CA . LYS A 1 101 ? -21.730 5.708 13.937 1.00 80.31 101 LYS A CA 1
ATOM 817 C C . LYS A 1 101 ? -21.610 4.371 13.198 1.00 80.31 101 LYS A C 1
ATOM 819 O O . LYS A 1 101 ? -20.569 3.718 13.259 1.00 80.31 101 LYS A O 1
ATOM 824 N N . LYS A 1 102 ? -22.690 3.954 12.527 1.00 80.75 102 LYS A N 1
ATOM 825 C CA . LYS A 1 102 ? -22.686 2.767 11.655 1.00 80.75 102 LYS A CA 1
ATOM 826 C C . LYS A 1 102 ? -21.727 2.979 10.475 1.00 80.75 102 LYS A C 1
ATOM 828 O O . LYS A 1 102 ? -21.475 4.116 10.074 1.00 80.75 102 LYS A O 1
ATOM 833 N N . VAL A 1 103 ? -21.197 1.877 9.947 1.00 85.31 103 VAL A N 1
ATOM 834 C CA . VAL A 1 103 ? -20.260 1.871 8.813 1.00 85.31 103 VAL A CA 1
ATOM 835 C C . VAL A 1 103 ? -20.928 2.495 7.591 1.00 85.31 103 VAL A C 1
ATOM 837 O O . VAL A 1 103 ? -22.059 2.142 7.251 1.00 85.31 103 VAL A O 1
ATOM 840 N N . LYS A 1 104 ? -20.233 3.421 6.925 1.00 90.12 104 LYS A N 1
ATOM 841 C CA . LYS A 1 104 ? -20.702 4.008 5.667 1.00 90.12 104 LYS A CA 1
ATOM 842 C C . LYS A 1 104 ? -20.329 3.081 4.515 1.00 90.12 104 LYS A C 1
ATOM 844 O O . LYS A 1 104 ? -19.214 3.151 4.005 1.00 90.12 104 LYS A O 1
ATOM 849 N N . VAL A 1 105 ? -21.277 2.242 4.104 1.00 88.38 105 VAL A N 1
ATOM 850 C CA . VAL A 1 105 ? -21.071 1.219 3.062 1.00 88.38 105 VAL A CA 1
ATOM 851 C C . VAL A 1 105 ? -20.539 1.827 1.763 1.00 88.38 105 VAL A C 1
ATOM 853 O O . VAL A 1 105 ? -19.591 1.297 1.204 1.00 88.38 105 VAL A O 1
ATOM 856 N N . VAL A 1 106 ? -21.060 2.981 1.334 1.00 90.56 106 VAL A N 1
ATOM 857 C CA . VAL A 1 106 ? -20.614 3.656 0.099 1.00 90.56 106 VAL A CA 1
ATOM 858 C C . VAL A 1 106 ? -19.117 3.978 0.130 1.00 90.56 106 VAL A C 1
ATOM 860 O O . VAL A 1 106 ? -18.400 3.671 -0.814 1.00 90.56 106 VAL A O 1
ATOM 863 N N . SER A 1 107 ? -18.629 4.545 1.236 1.00 90.88 107 SER A N 1
ATOM 864 C CA . SER A 1 107 ? -17.210 4.890 1.392 1.00 90.88 107 SER A CA 1
ATOM 865 C C . SER A 1 107 ? -16.327 3.642 1.442 1.00 90.88 107 SER A C 1
ATOM 867 O O . SER A 1 107 ? -15.199 3.670 0.955 1.00 90.88 107 SER A O 1
ATOM 869 N N . LEU A 1 108 ? -16.850 2.547 2.003 1.00 90.31 108 LEU A N 1
ATOM 870 C CA . LEU A 1 108 ? -16.145 1.271 2.084 1.00 90.31 108 LEU A CA 1
ATOM 871 C C . LEU A 1 108 ? -16.018 0.637 0.699 1.00 90.31 108 LEU A C 1
ATOM 873 O O . LEU A 1 108 ? -14.930 0.214 0.325 1.00 90.31 108 LEU A O 1
ATOM 877 N N . VAL A 1 109 ? -17.102 0.626 -0.079 1.00 92.12 109 VAL A N 1
ATOM 878 C CA . VAL A 1 109 ? -17.093 0.140 -1.465 1.00 92.12 109 VAL A CA 1
ATOM 879 C C . VAL A 1 109 ? -16.129 0.969 -2.310 1.00 92.12 109 VAL A C 1
ATOM 881 O O . VAL A 1 109 ? -15.301 0.395 -3.010 1.00 92.12 109 VAL A O 1
ATOM 884 N N . LEU A 1 110 ? -16.152 2.302 -2.185 1.00 93.50 110 LEU A N 1
ATOM 885 C CA . LEU A 1 110 ? -15.186 3.170 -2.867 1.00 93.50 110 LEU A CA 1
ATOM 886 C C . LEU A 1 110 ? -13.737 2.862 -2.469 1.00 93.50 110 LEU A C 1
ATOM 888 O O . LEU A 1 110 ? -12.857 2.874 -3.325 1.00 93.50 110 LEU A O 1
ATOM 892 N N . CYS A 1 111 ? -13.479 2.579 -1.189 1.00 93.19 111 CYS A N 1
ATOM 893 C CA . CYS A 1 111 ? -12.150 2.199 -0.711 1.00 93.19 111 CYS A CA 1
ATOM 894 C C . CYS A 1 111 ? -11.673 0.883 -1.344 1.00 93.19 111 CYS A C 1
ATOM 896 O O . CYS A 1 111 ? -10.535 0.800 -1.797 1.00 93.19 111 CYS A O 1
ATOM 898 N N . VAL A 1 112 ? -12.543 -0.128 -1.414 1.00 93.06 112 VAL A N 1
ATOM 899 C CA . VAL A 1 112 ? -12.222 -1.420 -2.041 1.00 93.06 112 VAL A CA 1
ATOM 900 C C . VAL A 1 112 ? -11.990 -1.255 -3.544 1.00 93.06 112 VAL A C 1
ATOM 902 O O . VAL A 1 112 ? -11.012 -1.783 -4.063 1.00 93.06 112 VAL A O 1
ATOM 905 N N . LEU A 1 113 ? -12.825 -0.471 -4.231 1.00 95.25 113 LEU A N 1
ATOM 906 C CA . LEU A 1 113 ? -12.639 -0.154 -5.652 1.00 95.25 113 LEU A CA 1
ATOM 907 C C . LEU A 1 113 ? -11.320 0.583 -5.906 1.00 95.25 113 LEU A C 1
ATOM 909 O O . LEU A 1 113 ? -10.610 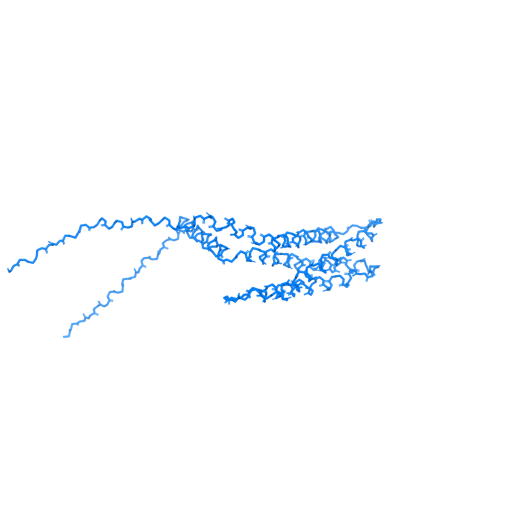0.265 -6.853 1.00 95.25 113 LEU A O 1
ATOM 913 N N . SER A 1 114 ? -10.965 1.519 -5.025 1.00 94.69 114 SER A N 1
ATOM 914 C CA . SER A 1 114 ? -9.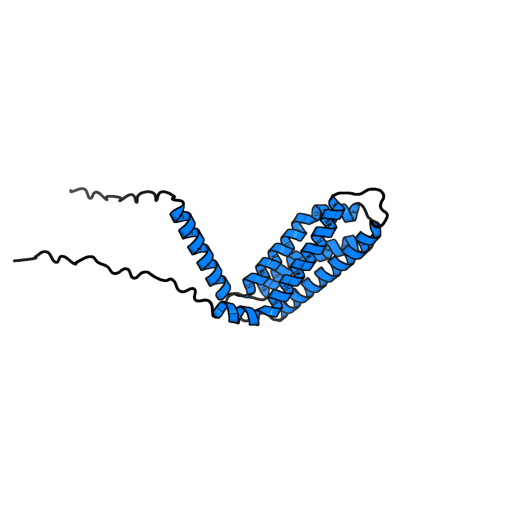697 2.251 -5.090 1.00 94.69 114 SER A CA 1
ATOM 915 C C . SER A 1 114 ? -8.503 1.307 -4.964 1.00 94.69 114 SER A C 1
ATOM 917 O O . SER A 1 114 ? -7.541 1.423 -5.712 1.00 94.69 114 SER A O 1
ATOM 919 N N . MET A 1 115 ? -8.576 0.337 -4.050 1.00 95.06 115 MET A N 1
ATOM 920 C CA . MET A 1 115 ? -7.538 -0.682 -3.893 1.00 95.06 115 MET A CA 1
ATOM 921 C C . MET A 1 115 ? -7.450 -1.637 -5.078 1.00 95.06 115 MET A C 1
ATOM 923 O O . MET A 1 115 ? -6.346 -1.977 -5.490 1.00 95.06 115 MET A O 1
ATOM 927 N N . ALA A 1 116 ? -8.588 -2.048 -5.641 1.00 95.25 116 ALA A N 1
ATOM 928 C CA . ALA A 1 116 ? -8.610 -2.885 -6.836 1.00 95.25 116 ALA A CA 1
ATOM 929 C C . ALA A 1 116 ? -7.978 -2.163 -8.036 1.00 95.25 116 ALA A C 1
ATOM 931 O O . ALA A 1 116 ? -7.202 -2.766 -8.773 1.00 95.25 116 ALA A O 1
ATOM 932 N N . LEU A 1 117 ? -8.258 -0.865 -8.194 1.00 95.88 117 LEU A N 1
ATOM 933 C CA . LEU A 1 117 ? -7.657 -0.047 -9.243 1.00 95.88 117 LEU A CA 1
ATOM 934 C C . LEU A 1 117 ? -6.143 0.117 -9.051 1.00 95.88 117 LEU A C 1
ATOM 936 O O . LEU A 1 117 ? -5.409 -0.005 -10.025 1.00 95.88 117 LEU A O 1
ATOM 940 N N . MET A 1 118 ? -5.670 0.341 -7.819 1.00 95.88 118 MET A N 1
ATOM 941 C CA . MET A 1 118 ? -4.228 0.373 -7.531 1.00 95.88 118 MET A CA 1
ATOM 942 C C . MET A 1 118 ? -3.559 -0.956 -7.881 1.00 95.88 118 MET A C 1
ATOM 944 O O . MET A 1 118 ? -2.584 -0.968 -8.620 1.00 95.88 118 MET A O 1
ATOM 948 N N . ALA A 1 119 ? -4.128 -2.078 -7.432 1.00 96.38 119 ALA A N 1
ATOM 949 C CA . ALA A 1 119 ? -3.589 -3.401 -7.737 1.00 96.38 119 ALA A CA 1
ATOM 950 C C . ALA A 1 119 ? -3.532 -3.665 -9.251 1.00 96.38 119 ALA A C 1
ATOM 952 O O . ALA A 1 119 ? -2.543 -4.194 -9.749 1.00 96.38 119 ALA A O 1
ATOM 953 N N . PHE A 1 120 ? -4.569 -3.267 -9.994 1.00 96.44 120 PHE A N 1
ATOM 954 C CA . PHE A 1 120 ? -4.580 -3.364 -11.453 1.00 96.44 120 PHE A CA 1
ATOM 955 C C . PHE A 1 120 ? -3.464 -2.527 -12.095 1.00 96.44 120 PHE A C 1
ATOM 957 O O . PHE A 1 120 ? -2.743 -3.026 -12.955 1.00 96.44 120 PHE A O 1
ATOM 964 N N . MET A 1 121 ? -3.291 -1.278 -11.657 1.00 95.88 121 MET A N 1
ATOM 965 C CA . MET A 1 121 ? -2.254 -0.387 -12.182 1.00 95.88 121 MET A CA 1
ATOM 966 C C . MET A 1 121 ? -0.838 -0.867 -11.842 1.00 95.88 121 MET A C 1
ATOM 968 O O . MET A 1 121 ? 0.035 -0.788 -12.702 1.00 95.88 121 MET A O 1
ATOM 972 N N . ASP A 1 122 ? -0.616 -1.422 -10.648 1.00 94.88 122 ASP A N 1
ATOM 973 C CA . ASP A 1 122 ? 0.671 -2.022 -10.272 1.00 94.88 122 ASP A CA 1
ATOM 974 C C . ASP A 1 122 ? 1.013 -3.232 -11.152 1.00 94.88 122 ASP A C 1
ATOM 976 O O . ASP A 1 122 ? 2.159 -3.385 -11.572 1.00 94.88 122 ASP A O 1
ATOM 980 N N . ILE A 1 123 ? 0.022 -4.078 -11.467 1.00 95.56 123 ILE A N 1
ATOM 981 C CA . ILE A 1 123 ? 0.204 -5.232 -12.362 1.00 95.56 123 ILE A CA 1
ATOM 982 C C . ILE A 1 123 ? 0.543 -4.763 -13.779 1.00 95.56 123 ILE A C 1
ATOM 984 O O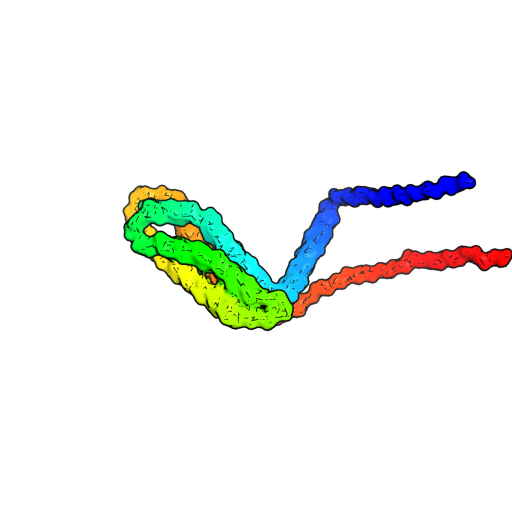 . ILE A 1 123 ? 1.477 -5.287 -14.384 1.00 95.56 123 ILE A O 1
ATOM 988 N N . MET A 1 124 ? -0.185 -3.771 -14.300 1.00 94.62 124 MET A N 1
ATOM 989 C CA . MET A 1 124 ? 0.087 -3.202 -15.623 1.00 94.62 124 MET A CA 1
ATOM 990 C C . MET A 1 124 ? 1.493 -2.601 -15.691 1.00 94.62 124 MET A C 1
ATOM 992 O O . MET A 1 124 ? 2.233 -2.913 -16.623 1.00 94.62 124 MET A O 1
ATOM 996 N N . PHE A 1 125 ? 1.893 -1.824 -14.674 1.00 94.56 125 PHE A N 1
ATOM 997 C CA . PHE A 1 125 ? 3.254 -1.293 -14.577 1.00 94.56 125 PHE A CA 1
ATOM 998 C C . PHE A 1 125 ? 4.272 -2.434 -14.575 1.00 94.56 125 PHE A C 1
ATOM 1000 O O . PHE A 1 125 ? 5.250 -2.383 -15.313 1.00 94.56 125 PHE A O 1
ATOM 1007 N N . TYR A 1 126 ? 4.066 -3.462 -13.748 1.00 94.19 126 TYR A N 1
ATOM 1008 C CA . TYR A 1 126 ? 4.999 -4.578 -13.620 1.00 94.19 126 TYR A CA 1
ATOM 1009 C C . TYR A 1 126 ? 5.212 -5.312 -14.950 1.00 94.19 126 TYR A C 1
ATOM 1011 O O . TYR A 1 126 ? 6.357 -5.533 -15.344 1.00 94.19 126 TYR A O 1
ATOM 1019 N N . ILE A 1 127 ? 4.135 -5.659 -15.660 1.00 93.31 127 ILE A N 1
ATOM 1020 C CA . ILE A 1 127 ? 4.217 -6.368 -16.948 1.00 93.31 127 ILE A CA 1
ATOM 1021 C C . ILE A 1 127 ? 4.961 -5.522 -17.983 1.00 93.31 127 ILE A C 1
ATOM 1023 O O . ILE A 1 127 ? 5.884 -6.006 -18.633 1.00 93.31 127 ILE A O 1
ATOM 1027 N N . GLU A 1 128 ? 4.589 -4.251 -18.119 1.00 91.94 128 GLU A N 1
ATOM 1028 C CA . GLU A 1 128 ? 5.218 -3.359 -19.092 1.00 91.94 128 GLU A CA 1
ATOM 1029 C C . GLU A 1 128 ? 6.697 -3.123 -18.761 1.00 91.94 128 GLU A C 1
ATOM 1031 O O . GLU A 1 128 ? 7.567 -3.259 -19.620 1.00 91.94 128 GLU A O 1
ATOM 1036 N N . PHE A 1 129 ? 7.005 -2.842 -17.495 1.00 92.00 129 PHE A N 1
ATOM 1037 C CA . PHE A 1 129 ? 8.367 -2.558 -17.069 1.00 92.00 129 PHE A CA 1
ATOM 1038 C C . PHE A 1 129 ? 9.288 -3.772 -17.200 1.00 92.00 129 PHE A C 1
ATOM 1040 O O . PHE A 1 129 ? 10.411 -3.625 -17.674 1.00 92.00 129 PHE A O 1
ATOM 1047 N N . THR A 1 130 ? 8.817 -4.967 -16.828 1.00 91.12 130 THR A N 1
ATOM 1048 C CA . THR A 1 130 ? 9.588 -6.211 -16.998 1.00 91.12 130 THR A CA 1
ATOM 1049 C C . THR A 1 130 ? 9.884 -6.499 -18.469 1.00 91.12 130 THR A C 1
ATOM 1051 O O . THR A 1 130 ? 11.033 -6.788 -18.794 1.00 91.12 130 THR A O 1
ATOM 1054 N N . GLY A 1 131 ? 8.913 -6.308 -19.367 1.00 89.38 131 GLY A N 1
ATOM 1055 C CA . GLY A 1 131 ? 9.139 -6.447 -20.810 1.00 89.38 131 GLY A CA 1
ATOM 1056 C C . GLY A 1 131 ? 10.142 -5.433 -21.376 1.00 89.38 131 GLY A C 1
ATOM 1057 O O . GLY A 1 131 ? 10.910 -5.761 -22.275 1.00 89.38 131 GLY A O 1
ATOM 1058 N N . LEU A 1 132 ? 10.195 -4.213 -20.830 1.00 88.44 132 LEU A N 1
ATOM 1059 C CA . LEU A 1 132 ? 11.139 -3.173 -21.270 1.00 88.44 132 LEU A CA 1
ATOM 1060 C C . LEU A 1 132 ? 12.579 -3.388 -20.781 1.00 88.44 132 LEU A C 1
ATOM 1062 O O . LEU A 1 132 ? 13.511 -2.825 -21.367 1.00 88.44 132 LEU A O 1
ATOM 1066 N N . ILE A 1 133 ? 12.772 -4.155 -19.706 1.00 89.69 133 ILE A N 1
ATOM 1067 C CA . ILE A 1 133 ? 14.105 -4.488 -19.176 1.00 89.69 133 ILE A CA 1
ATOM 1068 C C . ILE A 1 133 ? 14.591 -5.875 -19.619 1.00 89.69 133 ILE A C 1
ATOM 1070 O O . ILE A 1 133 ? 15.786 -6.154 -19.514 1.00 89.69 133 ILE A O 1
ATOM 1074 N N . GLU A 1 134 ? 13.706 -6.735 -20.131 1.00 84.69 134 GLU A N 1
ATOM 1075 C CA . GLU A 1 134 ? 14.044 -8.050 -20.680 1.00 84.69 134 GLU A CA 1
ATOM 1076 C C . GLU A 1 134 ? 14.888 -7.877 -21.957 1.00 84.69 134 GLU A C 1
ATOM 1078 O O . GLU A 1 134 ? 14.387 -7.602 -23.042 1.00 84.69 134 GLU A O 1
ATOM 1083 N N . GLY A 1 135 ? 16.215 -7.958 -21.812 1.00 75.12 135 GLY A N 1
ATOM 1084 C CA . GLY A 1 135 ? 17.181 -7.699 -22.889 1.00 75.12 135 GLY A CA 1
ATOM 1085 C C . GLY A 1 135 ? 17.951 -6.380 -22.761 1.00 75.12 135 GLY A C 1
ATOM 1086 O O . GLY A 1 135 ? 18.730 -6.033 -23.649 1.00 75.12 135 GLY A O 1
ATOM 1087 N N . ALA A 1 136 ? 17.779 -5.647 -21.659 1.00 83.44 136 ALA A N 1
ATOM 1088 C CA . ALA A 1 136 ? 18.613 -4.494 -21.352 1.00 83.44 136 ALA A CA 1
ATOM 1089 C C . ALA A 1 136 ? 20.076 -4.906 -21.100 1.00 83.44 136 ALA A C 1
ATOM 1091 O O . ALA A 1 136 ? 20.356 -5.815 -20.322 1.00 83.44 136 ALA A O 1
ATOM 1092 N N . THR A 1 137 ? 21.019 -4.207 -21.735 1.00 80.31 137 THR A N 1
ATOM 1093 C CA . THR A 1 137 ? 22.466 -4.422 -21.551 1.00 80.31 137 THR A CA 1
ATOM 1094 C C . THR A 1 137 ? 23.027 -3.718 -20.318 1.00 80.31 137 THR A C 1
ATOM 1096 O O . THR A 1 137 ? 24.069 -4.107 -19.800 1.00 80.31 137 THR A O 1
ATOM 1099 N N . GLU A 1 138 ? 22.344 -2.676 -19.851 1.00 80.19 138 GLU A N 1
ATOM 1100 C CA . GLU A 1 138 ? 22.669 -1.945 -18.629 1.00 80.19 138 GLU A CA 1
ATOM 1101 C C . GLU A 1 138 ? 21.681 -2.345 -17.541 1.00 80.19 138 GLU A C 1
ATOM 1103 O O . GLU A 1 138 ? 20.499 -2.475 -17.830 1.00 80.19 138 GLU A O 1
ATOM 1108 N N . VAL A 1 139 ? 22.151 -2.531 -16.306 1.00 80.56 139 VAL A N 1
ATOM 1109 C CA . VAL A 1 139 ? 21.302 -2.835 -15.147 1.00 80.56 139 VAL A CA 1
ATOM 1110 C C . VAL A 1 139 ? 21.446 -1.703 -14.146 1.00 80.56 139 VAL A C 1
ATOM 1112 O O . VAL A 1 139 ? 22.552 -1.401 -13.692 1.00 80.56 139 VAL A O 1
ATOM 1115 N N . HIS A 1 140 ? 20.329 -1.080 -13.779 1.00 85.50 140 HIS A N 1
ATOM 1116 C CA . HIS A 1 140 ? 20.323 -0.037 -12.764 1.00 85.50 140 HIS A CA 1
ATOM 1117 C C . HIS A 1 140 ? 19.689 -0.520 -11.457 1.00 85.50 140 HIS A C 1
ATOM 1119 O O . HIS A 1 140 ? 18.617 -1.116 -11.456 1.00 85.50 140 HIS A O 1
ATOM 1125 N N . ALA A 1 141 ? 20.297 -0.171 -10.319 1.00 86.44 141 ALA A N 1
ATOM 1126 C CA . ALA A 1 141 ? 19.833 -0.592 -8.990 1.00 86.44 141 ALA A CA 1
ATOM 1127 C C . ALA A 1 141 ? 18.389 -0.154 -8.651 1.00 86.44 141 ALA A C 1
ATOM 1129 O O . ALA A 1 141 ? 17.703 -0.778 -7.835 1.00 86.44 141 ALA A O 1
ATOM 1130 N N . TYR A 1 142 ? 17.900 0.925 -9.271 1.00 88.12 142 TYR A N 1
ATOM 1131 C CA . TYR A 1 142 ? 16.532 1.399 -9.063 1.00 88.12 142 TYR A CA 1
ATOM 1132 C C . TYR A 1 142 ? 15.477 0.524 -9.762 1.00 88.12 142 TYR A C 1
ATOM 1134 O O . TYR A 1 142 ? 14.316 0.567 -9.351 1.00 88.12 142 TYR A O 1
ATOM 1142 N N . TRP A 1 143 ? 15.852 -0.311 -10.740 1.00 90.56 143 TRP A N 1
ATOM 1143 C CA . TRP A 1 143 ? 14.936 -1.256 -11.390 1.00 90.56 143 TRP A CA 1
ATOM 1144 C C . TRP A 1 143 ? 14.512 -2.371 -10.437 1.00 90.56 143 TRP A C 1
ATOM 1146 O O . TRP A 1 143 ? 13.315 -2.564 -10.224 1.00 90.56 143 TRP A O 1
ATOM 1156 N N . ASP A 1 144 ? 15.476 -3.016 -9.776 1.00 89.94 144 ASP A N 1
ATOM 1157 C CA . ASP A 1 144 ? 15.202 -4.049 -8.770 1.00 89.94 144 ASP A CA 1
ATOM 1158 C C . ASP A 1 144 ? 14.387 -3.479 -7.610 1.00 89.94 144 ASP A C 1
ATOM 1160 O O . ASP A 1 144 ? 13.427 -4.087 -7.137 1.00 89.94 144 ASP A O 1
ATOM 1164 N N . THR A 1 145 ? 14.733 -2.263 -7.178 1.00 92.19 145 THR A N 1
ATOM 1165 C CA . THR A 1 145 ? 13.978 -1.558 -6.137 1.00 92.19 145 THR A CA 1
ATOM 1166 C C . THR A 1 145 ? 12.534 -1.316 -6.579 1.00 92.19 145 THR A C 1
ATOM 1168 O O . THR A 1 145 ? 11.614 -1.567 -5.807 1.00 92.19 145 THR A O 1
ATOM 1171 N N . THR A 1 146 ? 12.316 -0.882 -7.822 1.00 93.56 146 THR A N 1
ATOM 1172 C CA . THR A 1 146 ? 10.977 -0.631 -8.380 1.00 93.56 146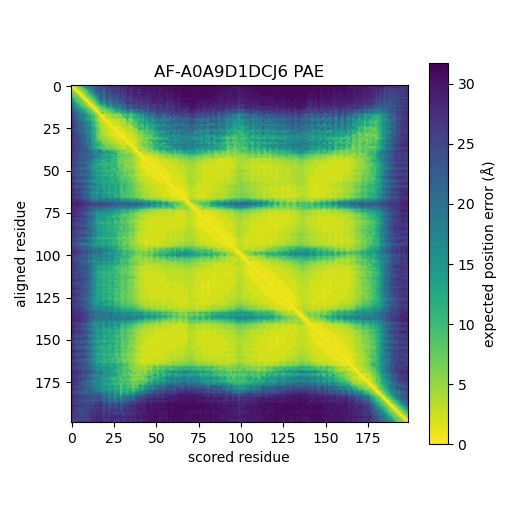 THR A CA 1
ATOM 1173 C C . THR A 1 146 ? 10.147 -1.908 -8.431 1.00 93.56 146 THR A C 1
ATOM 1175 O O . THR A 1 146 ? 9.028 -1.926 -7.923 1.00 93.56 146 THR A O 1
ATOM 1178 N N . ILE A 1 147 ? 10.705 -2.997 -8.965 1.00 92.75 147 ILE A N 1
ATOM 1179 C CA . ILE A 1 147 ? 10.023 -4.295 -9.034 1.00 92.75 147 ILE A CA 1
ATOM 1180 C C . ILE A 1 147 ? 9.661 -4.800 -7.637 1.00 92.75 147 ILE A C 1
ATOM 1182 O O . ILE A 1 147 ? 8.513 -5.175 -7.391 1.00 92.75 147 ILE A O 1
ATOM 1186 N N . ASN A 1 148 ? 10.613 -4.763 -6.703 1.00 94.50 148 ASN A N 1
ATOM 1187 C CA . ASN A 1 148 ? 10.375 -5.203 -5.333 1.00 94.50 148 ASN A CA 1
ATOM 1188 C C . ASN A 1 148 ? 9.283 -4.371 -4.658 1.00 94.50 148 ASN A C 1
ATOM 1190 O O . ASN A 1 148 ? 8.419 -4.928 -3.987 1.00 94.50 148 ASN A O 1
ATOM 1194 N N . VAL A 1 149 ? 9.284 -3.053 -4.858 1.00 94.62 149 VAL A N 1
ATOM 1195 C CA . VAL A 1 149 ? 8.259 -2.163 -4.302 1.00 94.62 149 VAL A CA 1
ATOM 1196 C C . VAL A 1 149 ? 6.883 -2.472 -4.881 1.00 94.62 149 VAL A C 1
ATOM 1198 O O . VAL A 1 149 ? 5.939 -2.554 -4.102 1.00 94.62 149 VAL A O 1
ATOM 1201 N N . LEU A 1 150 ? 6.755 -2.697 -6.192 1.00 94.94 150 LEU A N 1
ATOM 1202 C CA . LEU A 1 150 ? 5.474 -3.053 -6.818 1.00 94.94 150 LEU A CA 1
ATOM 1203 C C . LEU A 1 150 ? 4.928 -4.374 -6.265 1.00 94.94 150 LEU A C 1
ATOM 1205 O O . LEU A 1 150 ? 3.762 -4.450 -5.881 1.00 94.94 150 LEU A O 1
ATOM 1209 N N . ILE A 1 151 ? 5.781 -5.396 -6.148 1.00 95.12 151 ILE A N 1
ATOM 1210 C CA . ILE A 1 151 ? 5.397 -6.699 -5.586 1.00 95.12 151 ILE A CA 1
ATOM 1211 C C . ILE A 1 151 ? 4.995 -6.552 -4.114 1.00 95.12 151 ILE A C 1
ATOM 1213 O O . ILE A 1 151 ? 3.946 -7.049 -3.701 1.00 95.12 151 ILE A O 1
ATOM 1217 N N . VAL A 1 152 ? 5.806 -5.857 -3.312 1.00 95.50 152 VAL A N 1
ATOM 1218 C CA . VAL A 1 152 ? 5.516 -5.625 -1.891 1.00 95.50 152 VAL A CA 1
ATOM 1219 C C . VAL A 1 152 ? 4.216 -4.841 -1.737 1.00 95.50 152 VAL A C 1
ATOM 1221 O O . VAL A 1 152 ? 3.371 -5.231 -0.934 1.00 95.50 152 VAL A O 1
ATOM 1224 N N . HIS A 1 153 ? 4.013 -3.785 -2.522 1.00 95.50 153 HIS A N 1
ATOM 1225 C CA . HIS A 1 153 ? 2.790 -2.992 -2.493 1.00 95.50 153 HIS A CA 1
ATOM 1226 C C . HIS A 1 153 ? 1.563 -3.849 -2.833 1.00 95.50 153 HIS A C 1
ATOM 1228 O O . HIS A 1 153 ? 0.594 -3.859 -2.070 1.00 95.50 153 HIS A O 1
ATOM 1234 N N . LEU A 1 154 ? 1.640 -4.672 -3.883 1.00 95.62 154 LEU A N 1
ATOM 1235 C CA . LEU A 1 154 ? 0.574 -5.596 -4.273 1.00 95.62 154 LEU A CA 1
ATOM 1236 C C . LEU A 1 154 ? 0.247 -6.614 -3.165 1.00 95.62 154 LEU A C 1
ATOM 1238 O O . LEU A 1 154 ? -0.926 -6.848 -2.857 1.00 95.62 154 LEU A O 1
ATOM 1242 N N . ILE A 1 155 ? 1.266 -7.187 -2.516 1.00 95.50 155 ILE A N 1
ATOM 1243 C CA . ILE A 1 155 ? 1.090 -8.117 -1.388 1.00 95.50 155 ILE A CA 1
ATOM 1244 C C . ILE A 1 155 ? 0.413 -7.412 -0.208 1.00 95.50 155 ILE A C 1
ATOM 1246 O O . ILE A 1 155 ? -0.532 -7.950 0.374 1.00 95.50 155 ILE A O 1
ATOM 1250 N N . PHE A 1 156 ? 0.859 -6.206 0.149 1.00 94.88 156 PHE A N 1
ATOM 1251 C CA . PHE A 1 156 ? 0.275 -5.440 1.251 1.00 94.88 156 PHE A CA 1
ATOM 1252 C C . PHE A 1 156 ? -1.171 -5.021 0.961 1.00 94.88 156 PHE A C 1
ATOM 1254 O O . PHE A 1 156 ? -2.017 -5.116 1.858 1.00 94.88 156 PHE A O 1
ATOM 1261 N N . LEU A 1 157 ? -1.493 -4.637 -0.277 1.00 94.19 157 LEU A N 1
ATOM 1262 C CA . LEU A 1 157 ? -2.870 -4.401 -0.714 1.00 94.19 157 LEU A CA 1
ATOM 1263 C C . LEU A 1 157 ? -3.719 -5.672 -0.584 1.00 94.19 157 LEU A C 1
ATOM 1265 O O . LEU A 1 157 ? -4.824 -5.610 -0.038 1.00 94.19 157 LEU A O 1
ATOM 1269 N N . GLY A 1 158 ? -3.191 -6.827 -0.997 1.00 93.38 158 GLY A N 1
ATOM 1270 C CA . GLY A 1 158 ? -3.851 -8.127 -0.860 1.00 93.38 158 GLY A CA 1
ATOM 1271 C C . GLY A 1 158 ? -4.123 -8.513 0.597 1.00 93.38 158 GLY A C 1
ATOM 1272 O O . GLY A 1 158 ? -5.251 -8.866 0.948 1.00 93.38 158 GLY A O 1
ATOM 1273 N N . ILE A 1 159 ? -3.129 -8.367 1.480 1.00 93.62 159 ILE A N 1
ATOM 1274 C CA . ILE A 1 159 ? -3.286 -8.591 2.927 1.00 93.62 159 ILE A CA 1
ATOM 1275 C C . ILE A 1 159 ? -4.328 -7.628 3.502 1.00 93.62 159 ILE A C 1
ATOM 1277 O O . ILE A 1 159 ? -5.193 -8.038 4.274 1.00 93.62 159 ILE A O 1
ATOM 1281 N N . THR A 1 160 ? -4.289 -6.356 3.108 1.00 92.56 160 THR A N 1
ATOM 1282 C CA . THR A 1 160 ? -5.253 -5.349 3.565 1.00 92.56 160 THR A CA 1
ATOM 1283 C C . THR A 1 160 ? -6.675 -5.700 3.126 1.00 92.56 160 THR A C 1
ATOM 1285 O O . THR A 1 160 ? -7.604 -5.615 3.933 1.00 92.56 160 THR A O 1
ATOM 1288 N N . ALA A 1 161 ? -6.856 -6.150 1.883 1.00 91.81 161 ALA A N 1
ATOM 1289 C CA . ALA A 1 161 ? -8.142 -6.609 1.366 1.00 91.81 161 ALA A CA 1
ATOM 1290 C C . ALA A 1 161 ? -8.644 -7.846 2.125 1.00 91.81 161 ALA A C 1
ATOM 1292 O O . ALA A 1 161 ? -9.803 -7.882 2.547 1.00 91.81 161 ALA A O 1
ATOM 1293 N N . LEU A 1 162 ? -7.763 -8.817 2.385 1.00 91.62 162 LEU A N 1
ATOM 1294 C CA . LEU A 1 162 ? -8.078 -10.006 3.175 1.00 91.62 162 LEU A CA 1
ATOM 1295 C C . LEU A 1 162 ? -8.481 -9.636 4.608 1.00 91.62 162 LEU A C 1
ATOM 1297 O O . LEU A 1 162 ? -9.469 -10.155 5.127 1.00 91.62 162 LEU A O 1
ATOM 1301 N N . LEU A 1 163 ? -7.763 -8.715 5.251 1.00 89.38 163 LEU A N 1
ATOM 1302 C CA . LEU A 1 163 ? -8.111 -8.207 6.578 1.00 89.38 163 LEU A CA 1
ATOM 1303 C C . LEU A 1 163 ? -9.454 -7.467 6.548 1.00 89.38 163 LEU A C 1
ATOM 1305 O O . LEU A 1 163 ? -10.284 -7.661 7.427 1.00 89.38 163 LEU A O 1
ATOM 1309 N N . MET A 1 164 ? -9.744 -6.664 5.529 1.00 87.19 164 MET A N 1
ATOM 1310 C CA . MET A 1 164 ? -11.070 -6.049 5.421 1.00 87.19 164 MET A CA 1
ATOM 1311 C C . MET A 1 164 ? -12.185 -7.090 5.268 1.00 87.19 164 MET A C 1
ATOM 1313 O O . MET A 1 164 ? -13.204 -6.988 5.954 1.00 87.19 164 MET A O 1
ATOM 1317 N N . ALA A 1 165 ? -11.986 -8.111 4.433 1.00 86.94 165 ALA A N 1
ATOM 1318 C CA . ALA A 1 165 ? -12.970 -9.168 4.200 1.00 86.94 165 ALA A CA 1
ATOM 1319 C C . ALA A 1 165 ? -13.176 -10.067 5.433 1.00 86.94 165 ALA A C 1
ATOM 1321 O O . ALA A 1 165 ? -14.300 -10.452 5.754 1.00 86.94 165 ALA A O 1
ATOM 1322 N N . THR A 1 166 ? -12.102 -10.364 6.167 1.00 84.25 166 THR A N 1
ATOM 1323 C CA . THR A 1 166 ? -12.125 -11.219 7.367 1.00 84.25 166 THR A CA 1
ATOM 1324 C C . THR A 1 166 ? -12.458 -10.459 8.654 1.00 84.25 166 THR A C 1
ATOM 1326 O O . THR A 1 166 ? -12.530 -11.069 9.724 1.00 84.25 166 THR A O 1
ATOM 1329 N N . MET A 1 167 ? -12.752 -9.155 8.569 1.00 82.06 167 MET A N 1
ATOM 1330 C CA . MET A 1 167 ? -13.198 -8.315 9.689 1.00 82.06 167 MET A CA 1
ATOM 1331 C C . MET A 1 167 ? -14.264 -8.935 10.601 1.00 82.06 167 MET A C 1
ATOM 1333 O O . MET A 1 167 ? -14.080 -8.881 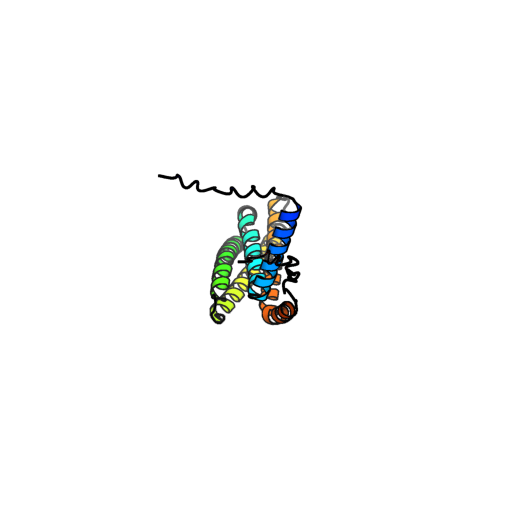11.825 1.00 82.06 167 MET A O 1
ATOM 1337 N N . PRO A 1 168 ? -15.355 -9.544 10.095 1.00 77.12 168 PRO A N 1
ATOM 1338 C CA . PRO A 1 168 ? -16.325 -10.206 10.963 1.00 77.12 168 PRO A CA 1
ATOM 1339 C C . PRO A 1 168 ? -15.722 -11.397 11.725 1.00 77.12 168 PRO A C 1
ATOM 1341 O O . PRO A 1 168 ? -16.042 -11.584 12.899 1.00 77.12 168 PRO A O 1
ATOM 1344 N N . LEU A 1 169 ? -14.809 -12.151 11.106 1.00 76.88 169 LEU A N 1
ATOM 1345 C CA . LEU A 1 169 ? -14.223 -13.373 11.664 1.00 76.88 169 LEU A CA 1
ATOM 1346 C C . LEU A 1 169 ? -13.230 -13.071 12.791 1.00 76.88 169 LEU A C 1
ATOM 1348 O O . LEU A 1 169 ? -13.391 -13.561 13.913 1.00 76.88 169 LEU A O 1
ATOM 1352 N N . TYR A 1 170 ? -12.228 -12.219 12.555 1.00 74.62 170 TYR A N 1
ATOM 1353 C CA . TYR A 1 170 ? -11.243 -11.936 13.607 1.00 74.62 170 TYR A CA 1
ATOM 1354 C C . TYR A 1 170 ? -11.813 -11.054 14.723 1.00 74.62 170 TYR A C 1
ATOM 1356 O O . TYR A 1 170 ? -11.329 -11.121 15.853 1.00 74.62 170 TYR A O 1
ATOM 1364 N N . LYS A 1 171 ? -12.887 -10.286 14.477 1.00 74.88 171 LYS A N 1
ATOM 1365 C CA . LYS A 1 171 ? -13.643 -9.627 15.555 1.00 74.88 171 LYS A CA 1
ATOM 1366 C C . LYS A 1 171 ? -14.150 -10.651 16.573 1.00 74.88 171 LYS A C 1
ATOM 1368 O O . LYS A 1 171 ? -14.034 -10.413 17.775 1.00 74.88 171 LYS A O 1
ATOM 1373 N N . MET A 1 172 ? -14.675 -11.791 16.118 1.00 72.75 172 MET A N 1
ATOM 1374 C CA . MET A 1 172 ? -15.136 -12.862 17.010 1.00 72.75 172 MET A CA 1
ATOM 1375 C C . MET A 1 172 ? -13.973 -13.478 17.800 1.00 72.75 172 MET A C 1
ATOM 1377 O O . MET A 1 172 ? -14.114 -13.715 18.999 1.00 72.75 172 MET A O 1
ATOM 1381 N N . GLY A 1 173 ? -12.811 -13.666 17.166 1.00 73.69 173 GLY A N 1
ATOM 1382 C CA . GLY A 1 173 ? -11.594 -14.148 17.830 1.00 73.69 173 GLY A CA 1
ATOM 1383 C C . GLY A 1 173 ? -11.061 -13.184 18.897 1.00 73.69 173 GLY A C 1
ATOM 1384 O O . GLY A 1 173 ? -10.852 -13.577 20.043 1.00 73.69 173 GLY A O 1
ATOM 1385 N N . LEU A 1 174 ? -10.925 -11.896 18.567 1.00 69.44 174 LEU A N 1
ATOM 1386 C CA . LEU A 1 174 ? -10.439 -10.866 19.496 1.00 69.44 174 LEU A CA 1
ATOM 1387 C C . LEU A 1 174 ? -11.368 -10.672 20.703 1.00 69.44 174 LEU A C 1
ATOM 1389 O O . LEU A 1 174 ? -10.905 -10.336 21.796 1.00 69.44 174 LEU A O 1
ATOM 1393 N N . MET A 1 175 ? -12.676 -10.904 20.543 1.00 69.44 175 MET A N 1
ATOM 1394 C CA . MET A 1 175 ? -13.619 -10.841 21.662 1.00 69.44 175 MET A CA 1
ATOM 1395 C C . MET A 1 175 ? -13.346 -11.904 22.737 1.00 69.44 175 MET A C 1
ATOM 1397 O O . MET A 1 175 ? -13.537 -11.602 23.920 1.00 69.44 175 MET A O 1
ATOM 1401 N N . LYS A 1 176 ? -12.813 -13.075 22.353 1.00 75.31 176 LYS A N 1
ATOM 1402 C CA . LYS A 1 176 ? -12.489 -14.191 23.260 1.00 75.31 176 LYS A CA 1
ATOM 1403 C C . LYS A 1 176 ? -11.242 -13.957 24.124 1.00 75.31 176 LYS A C 1
ATOM 1405 O O . LYS A 1 176 ? -11.096 -14.606 25.153 1.00 75.31 176 LYS A O 1
ATOM 1410 N N . ILE A 1 177 ? -10.361 -13.020 23.762 1.00 73.06 177 ILE A N 1
ATOM 1411 C CA . ILE A 1 177 ? -9.144 -12.736 24.540 1.00 73.06 177 ILE A CA 1
ATOM 1412 C C . ILE A 1 177 ? -9.514 -12.006 25.840 1.00 73.06 177 ILE A C 1
ATOM 1414 O O . ILE A 1 177 ? -10.115 -10.920 25.816 1.00 73.06 177 ILE A O 1
ATOM 1418 N N . ASN A 1 178 ? -9.135 -12.583 26.985 1.00 65.94 178 ASN A N 1
ATOM 1419 C CA . ASN A 1 178 ? -9.360 -11.987 28.298 1.00 65.94 178 ASN A CA 1
ATOM 1420 C C . ASN A 1 178 ? -8.265 -10.953 28.611 1.00 65.94 178 ASN A C 1
ATOM 1422 O O . ASN A 1 178 ? -7.164 -11.289 29.029 1.00 65.94 178 ASN A O 1
ATOM 1426 N N . THR A 1 179 ? -8.560 -9.672 28.382 1.00 61.12 179 THR A N 1
ATOM 1427 C CA . THR A 1 179 ? -7.633 -8.552 28.633 1.00 61.12 179 THR A CA 1
ATOM 1428 C C . THR A 1 179 ? -7.885 -7.869 29.981 1.00 61.12 179 THR A C 1
ATOM 1430 O O . THR A 1 179 ? -7.499 -6.708 30.168 1.00 61.12 179 THR A O 1
ATOM 1433 N N . ARG A 1 180 ? -8.600 -8.527 30.908 1.00 63.50 180 ARG A N 1
ATOM 1434 C CA . ARG A 1 180 ? -8.885 -7.964 32.235 1.00 63.50 180 ARG A CA 1
ATOM 1435 C C . ARG A 1 180 ? -7.560 -7.774 32.978 1.00 63.50 180 ARG A C 1
ATOM 1437 O O . ARG A 1 180 ? -6.690 -8.638 32.942 1.00 63.50 180 ARG A O 1
ATOM 1444 N N . LYS A 1 181 ? -7.384 -6.615 33.620 1.00 56.44 181 LYS A N 1
ATOM 1445 C CA . LYS A 1 181 ? -6.252 -6.410 34.530 1.00 56.44 181 LYS A CA 1
ATOM 1446 C C . LYS A 1 181 ? -6.440 -7.408 35.670 1.00 56.44 181 LYS A C 1
ATOM 1448 O O . LYS A 1 181 ? -7.478 -7.346 36.324 1.00 56.44 181 LYS A O 1
ATOM 1453 N N . VAL A 1 182 ? -5.475 -8.293 35.903 1.00 55.22 182 VAL A N 1
ATOM 1454 C CA . VAL A 1 182 ? -5.331 -8.887 37.233 1.00 55.22 182 VAL A CA 1
ATOM 1455 C C . VAL A 1 182 ? -4.882 -7.724 38.102 1.00 55.22 182 VAL A C 1
ATOM 1457 O O . VAL A 1 182 ? -3.749 -7.256 38.004 1.00 55.22 182 VAL A O 1
ATOM 1460 N N . VAL A 1 183 ? -5.844 -7.114 38.783 1.00 54.44 183 VAL A N 1
ATOM 1461 C CA . VAL A 1 183 ? -5.545 -6.184 39.860 1.00 54.44 183 VAL A CA 1
ATOM 1462 C C . VAL A 1 183 ? -5.211 -7.118 41.007 1.00 54.44 183 VAL A C 1
ATOM 1464 O O . VAL A 1 183 ? -6.107 -7.806 41.487 1.00 54.44 183 VAL A O 1
ATOM 1467 N N . GLU A 1 184 ? -3.930 -7.239 41.358 1.00 44.69 184 GLU A N 1
ATOM 1468 C CA . GLU A 1 184 ? -3.595 -7.725 42.695 1.00 44.69 184 GLU A CA 1
ATOM 1469 C C . GLU A 1 184 ? -4.397 -6.844 43.643 1.00 44.69 184 GLU A C 1
ATOM 1471 O O . GLU A 1 184 ? -4.289 -5.615 43.594 1.00 44.69 184 GLU A O 1
ATOM 1476 N 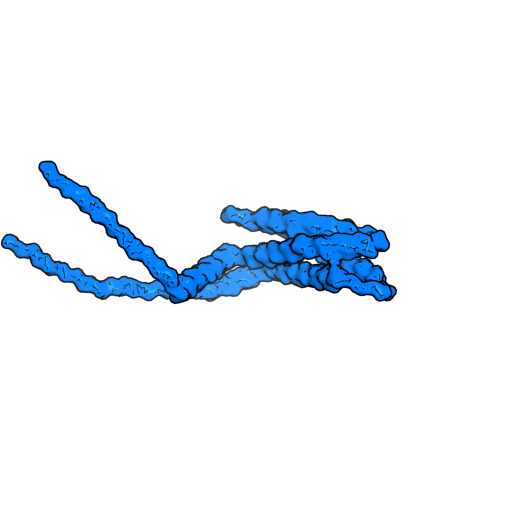N . SER A 1 185 ? -5.321 -7.466 44.371 1.00 41.38 185 SER A N 1
ATOM 1477 C CA . SER A 1 185 ? -6.077 -6.805 45.415 1.00 41.38 185 SER A CA 1
ATOM 1478 C C . SER A 1 185 ? -5.069 -6.075 46.283 1.00 41.38 185 SER A C 1
ATOM 1480 O O . SER A 1 185 ? -4.195 -6.698 46.882 1.00 41.38 185 SER A O 1
ATOM 1482 N N . THR A 1 186 ? -5.178 -4.753 46.346 1.00 44.94 186 THR A N 1
ATOM 1483 C CA . THR A 1 186 ? -4.670 -3.997 47.479 1.00 44.94 186 THR A CA 1
ATOM 1484 C C . THR A 1 186 ? -5.489 -4.452 48.684 1.00 44.94 186 THR A C 1
ATOM 1486 O O . THR A 1 186 ? -6.445 -3.799 49.090 1.00 44.94 186 THR A O 1
ATOM 1489 N N . GLU A 1 187 ? -5.160 -5.632 49.216 1.00 42.66 187 GLU A N 1
ATOM 1490 C CA . GLU A 1 187 ? -5.382 -5.921 50.621 1.00 42.66 187 GLU A CA 1
ATOM 1491 C C . GLU A 1 187 ? -4.602 -4.838 51.355 1.00 42.66 187 GLU A C 1
ATOM 1493 O O . GLU A 1 187 ? -3.371 -4.855 51.408 1.00 42.66 187 GLU A O 1
ATOM 1498 N N . ILE A 1 188 ? -5.319 -3.832 51.843 1.00 49.19 188 ILE A N 1
ATOM 1499 C CA . ILE A 1 188 ? -4.789 -2.890 52.815 1.00 49.19 188 ILE A CA 1
ATOM 1500 C C . ILE A 1 188 ? -4.537 -3.725 54.075 1.00 49.19 188 ILE A C 1
ATOM 1502 O O . ILE A 1 188 ? -5.395 -3.847 54.941 1.00 49.19 188 ILE A O 1
ATOM 1506 N N . LYS A 1 189 ? -3.368 -4.369 54.155 1.00 44.28 189 LYS A N 1
ATOM 1507 C CA . LYS A 1 189 ? -2.802 -4.875 55.408 1.00 44.28 189 LYS A CA 1
ATOM 1508 C C . LYS A 1 189 ? -2.149 -3.696 56.118 1.00 44.28 189 LYS A C 1
ATOM 1510 O O . LYS A 1 189 ? -0.931 -3.587 56.181 1.00 44.28 189 LYS A O 1
ATOM 1515 N N . GLY A 1 190 ? -2.980 -2.770 56.569 1.00 38.91 190 GLY A N 1
ATOM 1516 C CA . GLY A 1 190 ? -2.608 -1.730 57.513 1.00 38.91 190 GLY A CA 1
ATOM 1517 C C . GLY A 1 190 ? -3.633 -1.803 58.623 1.00 38.91 190 GLY A C 1
ATOM 1518 O O . GLY A 1 190 ? -4.789 -1.456 58.391 1.00 38.91 190 GLY A O 1
ATOM 1519 N N . GLY A 1 191 ? -3.236 -2.350 59.773 1.00 39.72 191 GLY A N 1
ATOM 1520 C CA . GLY A 1 191 ? -4.051 -2.293 60.978 1.00 39.72 191 GLY A CA 1
ATOM 1521 C C . GLY A 1 191 ? -4.403 -0.837 61.247 1.00 39.72 191 GLY A C 1
ATOM 1522 O O . GLY A 1 191 ? -3.535 0.032 61.217 1.00 39.72 191 GLY A O 1
ATOM 1523 N N . ILE A 1 192 ? -5.691 -0.565 61.416 1.00 46.84 192 ILE A N 1
ATOM 1524 C CA . ILE A 1 192 ? -6.138 0.704 61.969 1.00 46.84 192 ILE A CA 1
ATOM 1525 C C . ILE A 1 192 ? -5.803 0.606 63.458 1.00 46.84 192 ILE A C 1
ATOM 1527 O O . ILE A 1 192 ? -6.572 0.013 64.211 1.00 46.84 192 ILE A O 1
ATOM 1531 N N . ASP A 1 193 ? -4.640 1.114 63.863 1.00 52.50 193 ASP A N 1
ATOM 1532 C CA . ASP A 1 193 ? -4.373 1.381 65.275 1.00 52.50 193 ASP A CA 1
ATOM 1533 C C . ASP A 1 193 ? -5.258 2.563 65.681 1.00 52.50 193 ASP A C 1
ATOM 1535 O O . ASP A 1 193 ? -4.993 3.722 65.358 1.00 52.50 193 ASP A O 1
ATOM 1539 N N . LEU A 1 194 ? 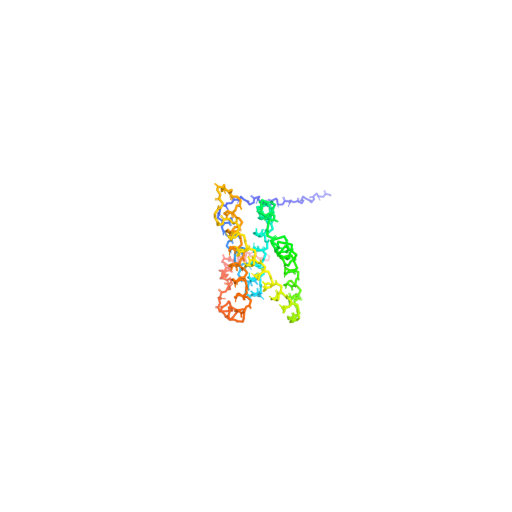-6.379 2.247 66.330 1.00 55.44 194 LEU A N 1
ATOM 1540 C CA . LEU A 1 194 ? -7.163 3.209 67.094 1.00 55.44 194 LEU A CA 1
ATOM 1541 C C . LEU A 1 194 ? -6.446 3.407 68.432 1.00 55.44 194 LEU A C 1
ATOM 1543 O O . LEU A 1 194 ? -6.782 2.763 69.422 1.00 55.44 194 LEU A O 1
ATOM 1547 N N . GLU A 1 195 ? -5.426 4.261 68.451 1.00 47.56 195 GLU A N 1
ATOM 1548 C CA . GLU A 1 195 ? -4.807 4.697 69.701 1.00 47.56 195 GLU A CA 1
ATOM 1549 C C . GLU A 1 195 ? -5.712 5.748 70.373 1.00 47.56 195 GLU A C 1
ATOM 1551 O O . GLU A 1 195 ? -5.805 6.895 69.942 1.00 47.56 195 GLU A O 1
ATOM 1556 N N . ASN A 1 196 ? -6.456 5.267 71.372 1.00 43.75 196 ASN A N 1
ATOM 1557 C CA . ASN A 1 196 ? -6.983 5.927 72.571 1.00 43.75 196 ASN A CA 1
ATOM 1558 C C . ASN A 1 196 ? -7.232 7.447 72.526 1.00 43.75 196 ASN A C 1
ATOM 1560 O O . ASN A 1 196 ? -6.327 8.257 72.711 1.00 43.75 196 ASN A O 1
ATOM 1564 N N . VAL A 1 197 ? -8.515 7.811 72.470 1.00 49.50 197 VAL A N 1
ATOM 1565 C CA . VAL A 1 197 ? -9.030 9.010 73.143 1.00 49.50 197 VAL A CA 1
ATOM 1566 C C . VAL A 1 197 ? -9.726 8.512 74.411 1.00 49.50 197 VAL A C 1
ATOM 1568 O O . VAL A 1 197 ? -10.889 8.119 74.356 1.00 49.50 197 VAL A O 1
ATOM 1571 N N . GLU A 1 198 ? -8.986 8.441 75.517 1.00 44.59 198 GLU A N 1
ATOM 1572 C CA . GLU A 1 198 ? -9.566 8.378 76.865 1.00 44.59 198 GLU A CA 1
ATOM 1573 C C . GLU A 1 198 ? -9.611 9.795 77.461 1.00 44.59 198 GLU A C 1
ATOM 1575 O O . GLU A 1 198 ? -8.800 10.652 77.103 1.00 44.59 198 GLU A O 1
ATOM 1580 N N . GLU A 1 199 ? -10.640 9.997 78.284 1.00 39.00 199 GLU A N 1
ATOM 1581 C CA . GLU A 1 199 ? -11.234 11.239 78.813 1.00 39.00 199 GLU A CA 1
ATOM 1582 C C . GLU A 1 199 ? -10.300 12.221 79.539 1.00 39.00 199 GLU A C 1
ATOM 1584 O O . GLU A 1 199 ? -9.380 11.785 80.269 1.00 39.00 199 GLU A O 1
#

Sequence (199 aa):
MSENENIVIDEPKKKFTWSNFKAGLKEWFRKQIVNLKRRPSNIAFLFLIVSSLIYILSLGSISQSVYSRLGGDWMGISTFVCTLFSVLSLVLYMNSFPKRKKVKVVSLVLCVLSMALMAFMDIMFYIEFTGLIEGATEVHAYWDTTINVLIVHLIFLGITALLMATMPLYKMGLMKINTRKVVESTEIKGGIDLENVEE

Organism: NCBI:txid2840751

pLDDT: mean 79.9, std 16.33, range [38.91, 96.44]